Protein AF-A0A183BGD2-F1 (afdb_monomer_lite)

Radius of gyration: 23.52 Å; chains: 1; bounding box: 65×52×62 Å

InterPro domains:
  IPR002618 UDPGP family [PF01704] (2-54)
  IPR002618 UDPGP family [PF01704] (100-219)
  IPR016267 UTP--glucose-1-phosphate uridylyltransferase [PTHR43511] (2-219)
  IPR029044 Nucleotide-diphospho-sugar transferases [G3DSA:3.90.550.10] (1-67)
  IPR029044 Nucleotide-diphospho-sugar transferases [G3DSA:3.90.550.10] (86-224)
  IPR029044 Nucleotide-diphospho-sugar transferases [SSF53448] (4-215)

Secondary structure (DSSP, 8-state):
--S-----GGGHHHHHHHTTHHHHHHHTT--EEEEEETT-TT----HHHHHHHHHHHHHHHHHHHHHHHHHHHHSTHHHHHHHHHTTTT--HHHHHHHHHHHHHHHSS---SEEEEEEE--TT--SSEEEEEETTEEEEEEGGGS-GGGHHHHH-TTT--EEEEEEEEEEHHHHHHHHHTT----PEEEEEEE-TTS-EEEEEEE-GGGGGGG-SSEEEEE-TT-------SS-------EEEEEEPPP-TTPPP-

Organism: NCBI:txid27848

Foldseek 3Di:
DDPDDDQAPQCCLQCCLVVCVLVVLVVVQFWKKKKAWPLFPLDDDDVVVLVVLQVLLPVQLVVVVVVVVVVCVVDPVVVVVVVVCVVPVDPVPVVVVVVSSVVSSVPGQGAFKEFEKEFDDLVPLFAWAWDADPNFIFTDGLLNDPPVCSVVRSDCVNGGIGTLRTMMGTSVVSSCCNVVVLQDWDWRWDWDADPVRDIDTRTHTDNRRSRRSGPRYYYDYDPPRDRNGPPDDPDPDPRDIDMDIDHRPPPPDDDD

pLDDT: mean 74.7, std 21.61, range [25.61, 97.75]

Sequence (256 aa):
MSEWYPPGHGDFYRRFVESGLAEKYLAAGKEWIFLANIDNLGATVDLSILLFIAITSVLVVYTLIWSLFILIRSNNMLKEMHSIARQNDLLLCGISYGYILNFLSTSSPRPEFVMEVTDKTRADVKGGTLTKYLGHLRLLELAQVPKDHVDEFASVRTFRIFNTNNLWINLPAMYEAVKANTLQMEVIVNPKTLDSGLNILQLEQAAGAAIKTFNVAYGRFRSNYKKSICQNTNLLTPIGVLAGIFHRPLIGCRAD

Structure (mmCIF, N/CA/C/O backbone):
data_AF-A0A183BGD2-F1
#
_entry.id   AF-A0A183BGD2-F1
#
loop_
_a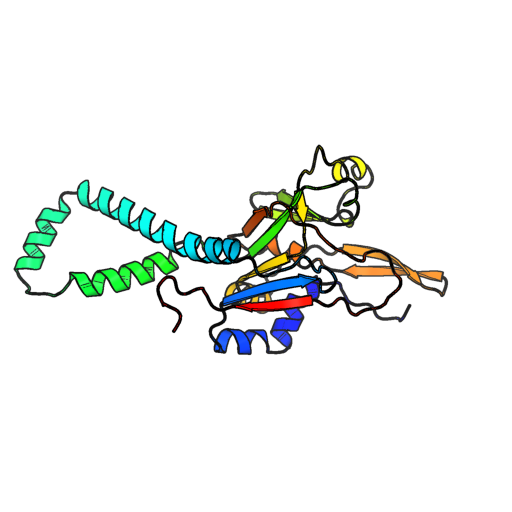tom_site.group_PDB
_atom_site.id
_atom_site.type_symbol
_atom_site.label_atom_id
_atom_site.label_alt_id
_atom_site.label_comp_id
_atom_site.label_asym_id
_atom_site.label_entity_id
_atom_site.label_seq_id
_atom_site.pdbx_PDB_ins_code
_atom_site.Cartn_x
_atom_site.Cartn_y
_atom_site.Cartn_z
_atom_site.occupancy
_atom_site.B_iso_or_equiv
_atom_site.auth_seq_id
_atom_site.auth_comp_id
_atom_site.auth_asym_id
_atom_site.auth_atom_id
_atom_site.pdbx_PDB_model_num
ATOM 1 N N . MET A 1 1 ? 17.316 -19.953 -10.453 1.00 53.66 1 MET A N 1
ATOM 2 C CA . MET A 1 1 ? 16.061 -19.568 -9.759 1.00 53.66 1 MET A CA 1
ATOM 3 C C . MET A 1 1 ? 15.275 -20.836 -9.455 1.00 53.66 1 MET A C 1
ATOM 5 O O . MET A 1 1 ? 15.198 -21.693 -10.326 1.00 53.66 1 MET A O 1
ATOM 9 N N . SER A 1 2 ? 14.740 -20.978 -8.241 1.00 64.06 2 SER A N 1
ATOM 10 C CA . SER A 1 2 ? 13.806 -22.057 -7.887 1.00 64.06 2 SER A CA 1
ATOM 11 C C . SER A 1 2 ? 12.531 -21.981 -8.734 1.00 64.06 2 SER A C 1
ATOM 13 O O . SER A 1 2 ? 12.154 -20.897 -9.170 1.00 64.06 2 SER A O 1
ATOM 15 N N . GLU A 1 3 ? 11.833 -23.105 -8.916 1.00 78.56 3 GLU A N 1
ATOM 16 C CA . GLU A 1 3 ? 10.513 -23.170 -9.581 1.00 78.56 3 GLU A CA 1
ATOM 17 C C . GLU A 1 3 ? 9.443 -22.283 -8.908 1.00 78.56 3 GLU A C 1
ATOM 19 O O . GLU A 1 3 ? 8.406 -21.988 -9.497 1.00 78.56 3 GLU A O 1
ATOM 24 N N . TRP A 1 4 ? 9.714 -21.822 -7.685 1.00 84.12 4 TRP A N 1
ATOM 25 C CA . TRP A 1 4 ? 8.825 -21.016 -6.856 1.00 84.12 4 TRP A CA 1
ATOM 26 C C . TRP A 1 4 ? 9.384 -19.611 -6.629 1.00 84.12 4 TRP A C 1
ATOM 28 O O . TRP A 1 4 ? 10.593 -19.435 -6.450 1.00 84.12 4 TRP A O 1
ATOM 38 N N . TYR A 1 5 ? 8.485 -18.626 -6.583 1.00 87.19 5 TYR A N 1
ATOM 39 C CA . TYR A 1 5 ? 8.773 -17.231 -6.245 1.00 87.19 5 TYR A CA 1
ATOM 40 C C . TYR A 1 5 ? 7.660 -16.668 -5.341 1.00 87.19 5 TYR A C 1
ATOM 42 O O . TYR A 1 5 ? 6.518 -17.128 -5.424 1.00 87.19 5 TYR A O 1
ATOM 50 N N . PRO A 1 6 ? 7.962 -15.693 -4.465 1.00 88.75 6 PRO A N 1
ATOM 51 C CA . PRO A 1 6 ? 6.935 -15.010 -3.689 1.00 88.75 6 PRO A CA 1
ATOM 52 C C . PRO A 1 6 ? 6.108 -14.077 -4.597 1.00 88.75 6 PRO A C 1
ATOM 54 O O . PRO A 1 6 ? 6.698 -13.344 -5.391 1.00 88.75 6 PRO A O 1
ATOM 57 N N . PRO A 1 7 ? 4.772 -14.015 -4.455 1.00 88.69 7 PRO A N 1
ATOM 58 C CA . PRO A 1 7 ? 3.878 -13.218 -5.313 1.00 88.69 7 PRO A CA 1
ATOM 59 C C . PRO A 1 7 ? 3.902 -11.699 -5.015 1.00 88.69 7 PRO A C 1
ATOM 61 O O . PRO A 1 7 ? 2.915 -10.983 -5.202 1.00 88.69 7 PRO A O 1
ATOM 64 N N . GLY A 1 8 ? 5.034 -11.181 -4.537 1.00 88.38 8 GLY A N 1
ATOM 65 C CA . GLY A 1 8 ? 5.195 -9.790 -4.124 1.00 88.38 8 GLY A CA 1
ATOM 66 C C . GLY A 1 8 ? 4.568 -9.466 -2.763 1.00 88.38 8 GLY A C 1
ATOM 67 O O . GLY A 1 8 ? 3.924 -10.284 -2.106 1.00 88.38 8 GLY A O 1
ATOM 68 N N . HIS A 1 9 ? 4.768 -8.228 -2.315 1.00 89.00 9 HIS A N 1
ATOM 69 C CA . HIS A 1 9 ? 4.363 -7.778 -0.979 1.00 89.00 9 HIS A CA 1
ATOM 70 C C . HIS A 1 9 ? 2.846 -7.567 -0.808 1.00 89.00 9 HIS A C 1
ATOM 72 O O . HIS A 1 9 ? 2.374 -7.431 0.317 1.00 89.00 9 HIS A O 1
ATOM 78 N N . GLY A 1 10 ? 2.062 -7.566 -1.893 1.00 91.06 10 GLY A N 1
ATOM 79 C CA . GLY A 1 10 ? 0.596 -7.520 -1.826 1.00 91.06 10 GLY A CA 1
ATOM 80 C C . GLY A 1 10 ? -0.033 -8.748 -1.159 1.00 91.06 10 GLY A C 1
ATOM 81 O O . GLY A 1 10 ? -1.121 -8.647 -0.600 1.00 91.06 10 GLY A O 1
ATOM 82 N N . ASP A 1 11 ? 0.664 -9.886 -1.124 1.00 93.25 11 ASP A N 1
ATOM 83 C CA . ASP A 1 11 ? 0.165 -11.109 -0.478 1.00 93.25 11 ASP A CA 1
ATOM 84 C C . ASP A 1 11 ? 0.075 -10.997 1.055 1.00 93.25 11 ASP A C 1
ATOM 86 O O . ASP A 1 11 ? -0.607 -11.797 1.699 1.00 93.25 11 ASP A O 1
ATOM 90 N N . PHE A 1 12 ? 0.687 -9.955 1.640 1.00 94.88 12 PHE A N 1
ATOM 91 C CA . PHE A 1 12 ? 0.614 -9.651 3.070 1.00 94.88 12 PHE A CA 1
ATOM 92 C C . PHE A 1 12 ? -0.821 -9.699 3.606 1.00 94.88 12 PHE A C 1
ATOM 94 O O . PHE A 1 12 ? -1.064 -10.368 4.605 1.00 94.88 12 PHE A O 1
ATOM 101 N N . TYR A 1 13 ? -1.774 -9.035 2.945 1.00 95.81 13 TYR A N 1
ATOM 102 C CA . TYR A 1 13 ? -3.144 -8.904 3.454 1.00 95.81 13 TYR A CA 1
ATOM 103 C C . TYR A 1 13 ? -3.817 -10.263 3.654 1.00 95.81 13 TYR A C 1
ATOM 105 O O . TYR A 1 13 ? -4.354 -10.550 4.723 1.00 95.81 13 TYR A O 1
ATOM 113 N N . ARG A 1 14 ? -3.736 -11.128 2.636 1.00 95.56 14 ARG A N 1
ATOM 114 C CA . ARG A 1 14 ? -4.337 -12.461 2.674 1.00 95.56 14 ARG A CA 1
ATOM 115 C C . ARG A 1 14 ? -3.640 -13.343 3.708 1.00 95.56 14 ARG A C 1
ATOM 117 O O . ARG A 1 14 ? -4.315 -13.926 4.550 1.00 95.56 14 ARG A O 1
ATOM 124 N N . ARG A 1 15 ? -2.303 -13.399 3.690 1.00 95.06 15 ARG A N 1
ATOM 125 C CA . ARG A 1 15 ? -1.522 -14.226 4.627 1.00 95.06 15 ARG A CA 1
ATOM 126 C C . ARG A 1 15 ? -1.700 -13.796 6.076 1.00 95.06 15 ARG A C 1
ATOM 128 O O . ARG A 1 15 ? -1.792 -14.644 6.958 1.00 95.06 15 ARG A O 1
ATOM 135 N N . PHE A 1 16 ? -1.776 -12.494 6.330 1.00 95.56 16 PHE A N 1
ATOM 136 C CA . PHE A 1 16 ? -1.959 -11.958 7.672 1.00 95.56 16 PHE A CA 1
ATOM 137 C C . PHE A 1 16 ? -3.311 -12.368 8.272 1.00 95.56 16 PHE A C 1
ATOM 139 O O . PHE A 1 16 ? -3.360 -12.771 9.434 1.00 95.56 16 PHE A O 1
ATOM 146 N N . VAL A 1 17 ? -4.380 -12.357 7.472 1.00 96.25 17 VAL A N 1
ATOM 147 C CA . VAL A 1 17 ? -5.702 -12.855 7.885 1.00 96.25 17 VAL A CA 1
ATOM 148 C C . VAL A 1 17 ? -5.714 -14.378 8.023 1.00 96.25 17 VAL A C 1
ATOM 150 O O . VAL A 1 17 ? -6.097 -14.896 9.062 1.00 96.25 17 VAL A O 1
ATOM 153 N N . GLU A 1 18 ? -5.229 -15.120 7.027 1.00 96.69 18 GLU A N 1
ATOM 154 C CA . GLU A 1 18 ? -5.213 -16.592 7.072 1.00 96.69 18 GLU A CA 1
ATOM 155 C C . GLU A 1 18 ? -4.369 -17.161 8.220 1.00 96.69 18 GLU A C 1
ATOM 157 O O . GLU A 1 18 ? -4.652 -18.247 8.718 1.00 96.69 18 GLU A O 1
ATOM 162 N N . SER A 1 19 ? -3.345 -16.428 8.666 1.00 96.75 19 SER A N 1
ATOM 163 C CA . SER A 1 19 ? -2.514 -16.825 9.807 1.00 96.75 19 SER A CA 1
ATOM 164 C C . SER A 1 19 ? -3.228 -16.752 11.166 1.00 96.75 19 SER A C 1
ATOM 166 O O . SER A 1 19 ? -2.676 -17.222 12.160 1.00 96.75 19 SER A O 1
ATOM 168 N N . GLY A 1 20 ? -4.410 -16.128 11.247 1.00 96.19 20 GLY A N 1
ATOM 169 C CA . GLY A 1 20 ? -5.123 -15.869 12.504 1.00 96.19 20 GLY A CA 1
ATOM 170 C C . GLY A 1 20 ? -4.560 -14.700 13.325 1.00 96.19 20 GLY A C 1
ATOM 171 O O . GLY A 1 20 ? -5.051 -14.398 14.418 1.00 96.19 20 GLY A O 1
ATOM 172 N N . LEU A 1 21 ? -3.503 -14.033 12.841 1.00 94.06 21 LEU A N 1
ATOM 173 C CA . LEU A 1 21 ? -2.916 -12.881 13.523 1.00 94.06 21 LEU A CA 1
ATOM 174 C C . LEU A 1 21 ? -3.858 -11.678 13.496 1.00 94.06 21 LEU A C 1
ATOM 176 O O . LEU A 1 21 ? -3.975 -10.992 14.511 1.00 94.06 21 LEU A O 1
ATOM 180 N N . ALA A 1 22 ? -4.548 -11.435 12.379 1.00 93.44 22 ALA A N 1
ATOM 181 C CA . ALA A 1 22 ? -5.491 -10.327 12.266 1.00 93.44 22 ALA A CA 1
ATOM 182 C C . ALA A 1 22 ? -6.566 -10.390 13.363 1.00 93.44 22 ALA A C 1
ATOM 184 O O . ALA A 1 22 ? -6.755 -9.417 14.093 1.00 93.44 22 ALA A O 1
ATOM 185 N N . GLU A 1 23 ? -7.187 -11.553 13.553 1.00 96.06 23 GLU A N 1
ATOM 186 C CA . GLU A 1 23 ? -8.193 -11.819 14.581 1.00 96.06 23 GLU A CA 1
ATOM 187 C C . GLU A 1 23 ? -7.620 -11.639 15.987 1.00 96.06 23 GLU A C 1
ATOM 189 O O . GLU A 1 23 ? -8.247 -11.005 16.837 1.00 96.06 23 GLU A O 1
ATOM 194 N N . LYS A 1 24 ? -6.400 -12.132 16.233 1.00 95.69 24 LYS A N 1
ATOM 195 C CA . LYS A 1 24 ? -5.712 -11.954 17.518 1.00 95.69 24 LYS A CA 1
ATOM 196 C C . LYS A 1 24 ? -5.503 -10.475 17.853 1.00 95.69 24 LYS A C 1
ATOM 198 O O . LYS A 1 24 ? -5.723 -10.065 18.992 1.00 95.69 24 LYS A O 1
ATOM 203 N N . TYR A 1 25 ? -5.066 -9.670 16.886 1.00 92.75 25 TYR A N 1
ATOM 204 C CA . TYR A 1 25 ? -4.831 -8.243 17.104 1.00 92.75 25 TYR A CA 1
ATOM 205 C C . TYR A 1 25 ? -6.134 -7.445 17.207 1.00 92.75 25 TYR A C 1
ATOM 207 O O . TYR A 1 25 ? -6.214 -6.543 18.041 1.00 92.75 25 TYR A O 1
ATOM 215 N N . LEU A 1 26 ? -7.167 -7.817 16.448 1.00 91.94 26 LEU A N 1
ATOM 216 C CA . LEU A 1 26 ? -8.518 -7.274 16.601 1.00 91.94 26 LEU A CA 1
ATOM 217 C C . LEU A 1 26 ? -9.076 -7.554 18.002 1.00 91.94 26 LEU A C 1
ATOM 219 O O . LEU A 1 26 ? -9.544 -6.633 18.668 1.00 91.94 26 LEU A O 1
ATOM 223 N N . ALA A 1 27 ? -8.950 -8.790 18.495 1.00 93.50 27 ALA A N 1
ATOM 224 C CA . ALA A 1 27 ? -9.368 -9.171 19.846 1.00 93.50 27 ALA A CA 1
ATOM 225 C C . ALA A 1 27 ? -8.589 -8.417 20.939 1.00 93.50 27 ALA A C 1
ATOM 227 O O . ALA A 1 27 ? -9.133 -8.111 21.996 1.00 93.50 27 ALA A O 1
ATOM 228 N N . ALA A 1 28 ? -7.331 -8.055 20.670 1.00 89.12 28 ALA A N 1
ATOM 229 C CA . ALA A 1 28 ? -6.518 -7.199 21.535 1.00 89.12 28 ALA A CA 1
ATOM 230 C C . ALA A 1 28 ? -6.837 -5.691 21.400 1.00 89.12 28 ALA A C 1
ATOM 232 O O . ALA A 1 28 ? -6.080 -4.856 21.905 1.00 89.12 28 ALA A O 1
ATOM 233 N N . GLY A 1 29 ? -7.911 -5.329 20.690 1.00 87.06 29 GLY A N 1
ATOM 234 C CA . GLY A 1 29 ? -8.368 -3.952 20.507 1.00 87.06 29 GLY A CA 1
ATOM 235 C C . GLY A 1 29 ? -7.453 -3.104 19.624 1.00 87.06 29 GLY A C 1
ATOM 236 O O . GLY A 1 29 ? -7.422 -1.882 19.766 1.00 87.06 29 GLY A O 1
ATOM 237 N N . LYS A 1 30 ? -6.639 -3.713 18.757 1.00 87.75 30 LYS A N 1
ATOM 238 C CA . LYS A 1 30 ? -5.784 -2.963 17.830 1.00 87.75 30 LYS A CA 1
ATOM 239 C C . LYS A 1 30 ? -6.596 -2.487 16.632 1.00 87.75 30 LYS A C 1
ATOM 241 O O . LYS A 1 30 ? -7.459 -3.200 16.134 1.00 87.75 30 LYS A O 1
ATOM 246 N N . GLU A 1 31 ? -6.293 -1.283 16.159 1.00 87.81 31 GLU A N 1
ATOM 247 C CA . GLU A 1 31 ? -7.076 -0.628 15.101 1.00 87.81 31 GLU A CA 1
ATOM 248 C C . GLU A 1 31 ? -6.261 -0.349 13.839 1.00 87.81 31 GLU A C 1
ATOM 250 O O . GLU A 1 31 ? -6.839 -0.213 12.765 1.00 87.81 31 GLU A O 1
ATOM 255 N N . TRP A 1 32 ? -4.934 -0.261 13.949 1.00 89.81 32 TRP A N 1
ATOM 256 C CA . TRP A 1 32 ? -4.070 0.177 12.855 1.00 89.81 32 TRP A CA 1
ATOM 257 C C . TRP A 1 32 ? -2.850 -0.717 12.693 1.00 89.81 32 TRP A C 1
ATOM 259 O O . TRP A 1 32 ? -2.200 -1.083 13.676 1.00 89.81 32 TRP A O 1
ATOM 269 N N . ILE A 1 33 ? -2.520 -1.007 11.437 1.00 93.19 33 ILE A N 1
ATOM 270 C CA . ILE A 1 33 ? -1.264 -1.621 11.014 1.00 93.19 33 ILE A CA 1
ATOM 271 C C . ILE A 1 33 ? -0.420 -0.549 10.330 1.00 93.19 33 ILE A C 1
ATOM 273 O O . ILE A 1 33 ? -0.900 0.138 9.432 1.00 93.19 33 ILE A O 1
ATOM 277 N N . PHE A 1 34 ? 0.841 -0.441 10.722 1.00 92.56 34 PHE A N 1
ATOM 278 C CA . PHE A 1 34 ? 1.887 0.243 9.976 1.00 92.56 34 PHE A CA 1
ATOM 279 C C . PHE A 1 34 ? 2.719 -0.799 9.235 1.00 92.56 34 PHE A C 1
ATOM 281 O O . PHE A 1 34 ? 3.351 -1.637 9.874 1.00 92.56 34 PHE A O 1
ATOM 288 N N . LEU A 1 35 ? 2.706 -0.747 7.910 1.00 92.00 35 LEU A N 1
ATOM 289 C CA . LEU A 1 35 ? 3.466 -1.601 7.012 1.00 92.00 35 LEU A CA 1
ATOM 290 C C . LEU A 1 35 ? 4.644 -0.819 6.447 1.00 92.00 35 LEU A C 1
ATOM 292 O O . LEU A 1 35 ? 4.435 0.239 5.859 1.00 92.00 35 LEU A O 1
ATOM 296 N N . ALA A 1 36 ? 5.856 -1.343 6.562 1.00 88.19 36 ALA A N 1
ATOM 297 C CA . ALA A 1 36 ? 7.026 -0.766 5.913 1.00 88.19 36 ALA A CA 1
ATOM 298 C C . ALA A 1 36 ? 8.011 -1.851 5.480 1.00 88.19 36 ALA A C 1
ATOM 300 O O . ALA A 1 36 ? 7.987 -2.974 5.989 1.00 88.19 36 ALA A O 1
ATOM 301 N N . ASN A 1 37 ? 8.907 -1.517 4.554 1.00 83.50 37 ASN A N 1
ATOM 302 C CA . ASN A 1 37 ? 9.993 -2.428 4.216 1.00 83.50 37 ASN A CA 1
ATOM 303 C C . ASN A 1 37 ? 11.055 -2.435 5.320 1.00 83.50 37 ASN A C 1
ATOM 305 O O . ASN A 1 37 ? 11.456 -1.379 5.805 1.00 83.50 37 ASN A O 1
ATOM 309 N N . ILE A 1 38 ? 11.570 -3.617 5.655 1.00 75.19 38 ILE A N 1
ATOM 310 C CA . ILE A 1 38 ? 12.648 -3.775 6.639 1.00 75.19 38 ILE A CA 1
ATOM 311 C C . ILE A 1 38 ? 13.967 -3.122 6.200 1.00 75.19 38 ILE A C 1
ATOM 313 O O . ILE A 1 38 ? 14.747 -2.677 7.036 1.00 75.19 38 ILE A O 1
ATOM 317 N N . ASP A 1 39 ? 14.214 -3.049 4.892 1.00 73.00 39 ASP A N 1
ATOM 318 C CA . ASP A 1 39 ? 15.408 -2.426 4.320 1.00 73.00 39 ASP A CA 1
ATOM 319 C C . ASP A 1 39 ? 15.347 -0.893 4.350 1.00 73.00 39 ASP A C 1
ATOM 321 O O . ASP A 1 39 ? 16.354 -0.240 4.094 1.00 73.00 39 ASP A O 1
ATOM 325 N N . ASN A 1 40 ? 14.193 -0.319 4.698 1.00 77.88 40 ASN A N 1
ATOM 326 C CA . ASN A 1 40 ? 13.973 1.111 4.783 1.00 77.88 40 ASN A CA 1
ATOM 327 C C . ASN A 1 40 ? 14.158 1.608 6.222 1.00 77.88 40 ASN A C 1
ATOM 329 O O . ASN A 1 40 ? 13.199 1.806 6.966 1.00 77.88 40 ASN A O 1
ATOM 333 N N . LEU A 1 41 ? 15.407 1.886 6.597 1.00 73.75 41 LEU A N 1
ATOM 334 C CA . LEU A 1 41 ? 15.762 2.355 7.947 1.00 73.75 41 LEU A CA 1
ATOM 335 C C . LEU A 1 41 ? 15.128 3.706 8.331 1.00 73.75 41 LEU A C 1
ATOM 337 O O . LEU A 1 41 ? 15.100 4.067 9.505 1.00 73.75 41 LEU A O 1
ATOM 341 N N . GLY A 1 42 ? 14.618 4.464 7.353 1.00 77.19 42 GLY A N 1
ATOM 342 C CA . GLY A 1 42 ? 13.883 5.706 7.596 1.00 77.19 42 GLY A CA 1
ATOM 343 C C . GLY A 1 42 ? 12.423 5.486 8.001 1.00 77.19 42 GLY A C 1
ATOM 344 O O . GLY A 1 42 ? 11.753 6.440 8.395 1.00 77.19 42 GLY A O 1
ATOM 345 N N . ALA A 1 43 ? 11.891 4.267 7.877 1.00 80.62 43 ALA A N 1
ATOM 346 C CA . ALA A 1 43 ? 10.516 3.945 8.232 1.00 80.62 43 ALA A CA 1
ATOM 347 C C . ALA A 1 43 ? 10.338 3.871 9.755 1.00 80.62 43 ALA A C 1
ATOM 349 O O . ALA A 1 43 ? 10.563 2.845 10.393 1.00 80.62 43 ALA A O 1
ATOM 350 N N . THR A 1 44 ? 9.909 4.985 10.338 1.00 80.50 44 THR A N 1
ATOM 351 C CA . THR A 1 44 ? 9.570 5.096 11.757 1.00 80.50 44 THR A CA 1
ATOM 352 C C . THR A 1 44 ? 8.105 5.469 11.936 1.00 80.50 44 THR A C 1
ATOM 354 O O . THR A 1 44 ? 7.497 6.103 11.072 1.00 80.50 44 THR A O 1
ATOM 357 N N . VAL A 1 45 ? 7.550 5.088 13.086 1.00 81.38 45 VAL A N 1
ATOM 358 C CA . VAL A 1 45 ? 6.189 5.445 13.502 1.00 81.38 45 VAL A CA 1
ATOM 359 C C . VAL A 1 45 ? 6.122 6.960 13.709 1.00 81.38 45 VAL A C 1
ATOM 361 O O . VAL A 1 45 ? 6.644 7.487 14.690 1.00 81.38 45 VAL A O 1
ATOM 364 N N . ASP A 1 46 ? 5.485 7.668 12.779 1.00 80.00 46 ASP A N 1
ATOM 365 C CA . ASP A 1 46 ? 5.295 9.115 12.862 1.00 80.00 46 ASP A CA 1
ATOM 366 C C . ASP A 1 46 ? 4.032 9.460 13.661 1.00 80.00 46 ASP A C 1
ATOM 368 O O . ASP A 1 46 ? 2.899 9.255 13.210 1.00 80.00 46 ASP A O 1
ATOM 372 N N . LEU A 1 47 ? 4.225 10.045 14.845 1.00 77.50 47 LEU A N 1
ATOM 373 C CA . LEU A 1 47 ? 3.129 10.494 15.704 1.00 77.50 47 LEU A CA 1
ATOM 374 C C . LEU A 1 47 ? 2.236 11.543 15.030 1.00 77.50 47 LEU A C 1
ATOM 376 O O . LEU A 1 47 ? 1.059 11.624 15.365 1.00 77.50 47 LEU A O 1
ATOM 380 N N . SER A 1 48 ? 2.743 12.324 14.073 1.00 77.44 48 SER A N 1
ATOM 381 C CA . SER A 1 48 ? 1.932 13.303 13.342 1.00 77.44 48 SER A CA 1
ATOM 382 C C . SER A 1 48 ? 0.894 12.635 12.436 1.00 77.44 48 SER A C 1
ATOM 384 O O . SER A 1 48 ? -0.206 13.164 12.268 1.00 77.44 48 SER A O 1
ATOM 386 N N . ILE A 1 49 ? 1.201 11.449 11.902 1.00 80.25 49 ILE A N 1
ATOM 387 C CA . ILE A 1 49 ? 0.271 10.654 11.094 1.00 80.25 49 ILE A CA 1
ATOM 388 C C . ILE A 1 49 ? -0.752 9.975 11.999 1.00 80.25 49 ILE A C 1
ATOM 390 O O . ILE A 1 49 ? -1.948 10.034 11.720 1.00 80.25 49 ILE A O 1
ATOM 394 N N . LEU A 1 50 ? -0.305 9.405 13.120 1.00 76.94 50 LEU A N 1
ATOM 395 C CA . LEU A 1 50 ? -1.211 8.870 14.139 1.00 76.94 50 LEU A CA 1
ATOM 396 C C . LEU A 1 50 ? -2.168 9.944 14.664 1.00 76.94 50 LEU A C 1
ATOM 398 O O . LEU A 1 50 ? -3.363 9.692 14.815 1.00 76.94 50 LEU A O 1
ATOM 402 N N . LEU A 1 51 ? -1.663 11.157 14.891 1.00 74.19 51 LEU A N 1
ATOM 403 C CA . LEU A 1 51 ? -2.473 12.294 15.297 1.00 74.19 51 LEU A CA 1
ATOM 404 C C . LEU A 1 51 ? -3.441 12.708 14.188 1.00 74.19 51 LEU A C 1
ATOM 406 O O . LEU A 1 51 ? -4.607 12.940 14.480 1.00 74.19 51 LEU A O 1
ATOM 410 N N . PHE A 1 52 ? -3.000 12.754 12.928 1.00 80.50 52 PHE A N 1
ATOM 411 C CA . PHE A 1 52 ? -3.877 13.009 11.784 1.00 80.50 52 PHE A CA 1
ATOM 412 C C . PHE A 1 52 ? -5.043 12.016 11.754 1.00 80.50 52 PHE A C 1
ATOM 414 O O . PHE A 1 52 ? -6.188 12.451 11.785 1.00 80.50 52 PHE A O 1
ATOM 421 N N . ILE A 1 53 ? -4.754 10.713 11.812 1.00 79.19 53 ILE A N 1
ATOM 422 C CA . ILE A 1 53 ? -5.745 9.629 11.860 1.00 79.19 53 ILE A CA 1
ATOM 423 C C . ILE A 1 53 ? -6.721 9.814 13.039 1.00 79.19 53 ILE A C 1
ATOM 425 O O . ILE A 1 53 ? -7.945 9.692 12.895 1.00 79.19 53 ILE A O 1
ATOM 429 N N . ALA A 1 54 ? -6.189 10.140 14.220 1.00 70.94 54 ALA A N 1
ATOM 430 C CA . ALA A 1 54 ? -6.983 10.320 15.428 1.00 70.94 54 ALA A CA 1
ATOM 431 C C . ALA A 1 54 ? -7.868 11.575 15.375 1.00 70.94 54 ALA A C 1
ATOM 433 O O . ALA A 1 54 ? -9.020 11.505 15.808 1.00 70.94 54 ALA A O 1
ATOM 434 N N . ILE A 1 55 ? -7.353 12.691 14.848 1.00 65.06 55 ILE A N 1
ATOM 435 C CA . ILE A 1 55 ? -8.015 14.000 14.783 1.00 65.06 55 ILE A CA 1
ATOM 436 C C . ILE A 1 55 ? -9.035 14.068 13.650 1.00 65.06 55 ILE A C 1
ATOM 438 O O . ILE A 1 55 ? -10.091 14.664 13.854 1.00 65.06 55 ILE A O 1
ATOM 442 N N . THR A 1 56 ? -8.797 13.456 12.485 1.00 59.59 56 THR A N 1
ATOM 443 C CA . THR A 1 56 ? -9.826 13.377 11.427 1.00 59.59 56 THR A CA 1
ATOM 444 C C . THR A 1 56 ? -11.099 12.708 11.935 1.00 59.59 56 THR A C 1
ATOM 446 O O . THR A 1 56 ? -12.192 13.076 11.523 1.00 59.59 56 THR A O 1
ATOM 449 N N . SER A 1 57 ? -10.968 11.818 12.919 1.00 55.47 57 SER A N 1
ATOM 450 C CA . SER A 1 57 ? -12.104 11.194 13.601 1.00 55.47 57 SER A CA 1
ATOM 451 C C . SER A 1 57 ? -12.816 12.124 14.610 1.00 55.47 57 SER A C 1
ATOM 453 O O . SER A 1 57 ? -13.918 11.811 15.042 1.00 55.47 57 SER A O 1
ATOM 455 N N . VAL A 1 58 ? -12.206 13.248 15.021 1.00 52.72 58 VAL A N 1
ATOM 456 C CA . VAL A 1 58 ? -12.694 14.165 16.080 1.00 52.72 58 VAL A CA 1
ATOM 457 C C . VAL A 1 58 ? -13.133 15.526 15.528 1.00 52.72 58 VAL A C 1
ATOM 459 O O . VAL A 1 58 ? -14.158 16.051 15.952 1.00 52.72 58 VAL A O 1
ATOM 462 N N . LEU A 1 59 ? -12.420 16.115 14.563 1.00 50.78 59 LEU A N 1
ATOM 463 C CA . LEU A 1 59 ? -12.798 17.410 13.972 1.00 50.78 59 LEU A CA 1
ATOM 464 C C . LEU A 1 59 ? -14.170 17.363 13.291 1.00 50.78 59 LEU A C 1
ATOM 466 O O . LEU A 1 59 ? -14.915 18.341 13.347 1.00 50.78 59 LEU A O 1
ATOM 470 N N . VAL A 1 60 ? -14.548 16.225 12.705 1.00 50.03 60 VAL A N 1
ATOM 471 C CA . VAL A 1 60 ? -15.885 16.068 12.118 1.00 50.03 60 VAL A CA 1
ATOM 472 C C . VAL A 1 60 ? -16.970 16.122 13.198 1.00 50.03 60 VAL A C 1
ATOM 474 O O . VAL A 1 60 ? -17.994 16.767 12.991 1.00 50.03 60 VAL A O 1
ATOM 477 N N . VAL A 1 61 ? -16.710 15.566 14.386 1.00 51.31 61 VAL A N 1
ATOM 478 C CA . VAL A 1 61 ? -17.614 15.650 15.544 1.00 51.31 61 VAL A CA 1
ATOM 479 C C . VAL A 1 61 ? -17.849 17.110 15.934 1.00 51.31 61 VAL A C 1
ATOM 481 O O . VAL A 1 61 ? -18.994 17.533 16.055 1.00 51.31 61 VAL A O 1
ATOM 484 N N . TYR A 1 62 ? -16.787 17.912 16.048 1.00 55.28 62 TYR A N 1
ATOM 485 C CA . TYR A 1 62 ? -16.915 19.337 16.377 1.00 55.28 62 TYR A CA 1
ATOM 486 C C . TYR A 1 62 ? -17.646 20.133 15.292 1.00 55.28 62 TYR A C 1
ATOM 488 O O . TYR A 1 62 ? -18.497 20.960 15.610 1.00 55.28 62 TYR A O 1
ATOM 496 N N . THR A 1 63 ? -17.362 19.865 14.016 1.00 56.19 63 THR A N 1
ATOM 497 C CA . THR A 1 63 ? -18.019 20.558 12.894 1.00 56.19 63 THR A CA 1
ATOM 498 C C . THR A 1 63 ? -19.514 20.221 12.818 1.00 56.19 63 THR A C 1
ATOM 500 O O . THR A 1 63 ? -20.336 21.102 12.561 1.00 56.19 63 THR A O 1
ATOM 503 N N . LEU A 1 64 ? -19.891 18.969 13.102 1.00 53.84 64 LEU A N 1
ATOM 504 C CA . LEU A 1 64 ? -21.287 18.528 13.165 1.00 53.84 64 LEU A CA 1
ATOM 505 C C . LEU A 1 64 ? -22.007 19.077 14.403 1.00 53.84 64 LEU A C 1
ATOM 507 O O . LEU A 1 64 ? -23.137 19.535 14.271 1.00 53.84 64 LEU A O 1
ATOM 511 N N . ILE A 1 65 ? -21.352 19.128 15.571 1.00 60.28 65 ILE A N 1
ATOM 512 C CA . ILE A 1 65 ? -21.885 19.800 16.771 1.00 60.28 65 ILE A CA 1
ATOM 513 C C . ILE A 1 65 ? -22.112 21.287 16.494 1.00 60.28 65 ILE A C 1
ATOM 515 O O . ILE A 1 65 ? -23.158 21.818 16.850 1.00 60.28 65 ILE A O 1
ATOM 519 N N . TRP A 1 66 ? -21.173 21.962 15.830 1.00 56.12 66 TRP A N 1
ATOM 520 C CA . TRP A 1 66 ? -21.307 23.374 15.473 1.00 56.12 66 TRP A CA 1
ATOM 521 C C . TRP A 1 66 ? -22.428 23.610 14.454 1.00 56.12 66 TRP A C 1
ATOM 523 O O . TRP A 1 66 ? -23.219 24.538 14.605 1.00 56.12 66 TRP A O 1
ATOM 533 N N . SER A 1 67 ? -22.559 22.736 13.454 1.00 56.16 67 SER A N 1
ATOM 534 C CA . SER A 1 67 ? -23.647 22.797 12.469 1.00 56.16 67 SER A CA 1
ATOM 535 C C . SER A 1 67 ? -25.012 22.529 13.111 1.00 56.16 67 SER A C 1
ATOM 537 O O . SER A 1 67 ? -25.974 23.240 12.830 1.00 56.16 67 SER A O 1
ATOM 539 N N . LEU A 1 68 ? -25.088 21.566 14.035 1.00 58.91 68 LEU A N 1
ATOM 540 C CA . LEU A 1 68 ? -26.276 21.293 14.842 1.00 58.91 68 LEU A CA 1
ATOM 541 C C . LEU A 1 68 ? -26.599 22.476 15.764 1.00 58.91 68 LEU A C 1
ATOM 543 O O . LEU A 1 68 ? -27.756 22.861 15.875 1.00 58.91 68 LEU A O 1
ATOM 547 N N . PHE A 1 69 ? -25.590 23.110 16.365 1.00 63.47 69 PHE A N 1
ATOM 548 C CA . PHE A 1 69 ? -25.756 24.313 17.180 1.00 63.47 69 PHE A CA 1
ATOM 549 C C . PHE A 1 69 ? -26.302 25.492 16.359 1.00 63.47 69 PHE A C 1
ATOM 551 O O . PHE A 1 69 ? -27.192 26.197 16.829 1.00 63.47 69 PHE A O 1
ATOM 558 N N . ILE A 1 70 ? -25.834 25.680 15.119 1.00 61.62 70 ILE A N 1
ATOM 559 C CA . ILE A 1 70 ? -26.379 26.680 14.184 1.00 61.62 70 ILE A CA 1
ATOM 560 C C . ILE A 1 70 ? -27.837 26.355 13.825 1.00 61.62 70 ILE A C 1
ATOM 562 O O . ILE A 1 70 ? -28.677 27.251 13.874 1.00 61.62 70 ILE A O 1
ATOM 566 N N . LEU A 1 71 ? -28.159 25.092 13.526 1.00 55.34 71 LEU A N 1
ATOM 567 C CA . LEU A 1 71 ? -29.515 24.647 13.173 1.00 55.34 71 LEU A CA 1
ATOM 568 C C . LEU A 1 71 ? -30.505 24.788 14.347 1.00 55.34 71 LEU A C 1
ATOM 570 O O . LEU A 1 71 ? -31.639 25.228 14.172 1.00 55.34 71 LEU A O 1
ATOM 574 N N . ILE A 1 72 ? -30.058 24.460 15.563 1.00 59.72 72 ILE A N 1
ATOM 575 C CA . ILE A 1 72 ? -30.804 24.655 16.816 1.00 59.72 72 ILE A CA 1
ATOM 576 C C . ILE A 1 72 ? -30.998 26.148 17.111 1.00 59.72 72 ILE A C 1
ATOM 578 O O . ILE A 1 72 ? -31.993 26.529 17.721 1.00 59.72 72 ILE A O 1
ATOM 582 N N . ARG A 1 73 ? -30.070 27.013 16.682 1.00 55.97 73 ARG A N 1
ATOM 583 C CA . ARG A 1 73 ? -30.238 28.467 16.786 1.00 55.97 73 ARG A CA 1
ATOM 584 C C . ARG A 1 73 ? -31.156 29.053 15.718 1.00 55.97 73 ARG A C 1
ATOM 586 O O . ARG A 1 73 ? -31.774 30.078 15.991 1.00 55.97 73 ARG A O 1
ATOM 593 N N . SER A 1 74 ? -31.218 28.459 14.524 1.00 57.47 74 SER A N 1
ATOM 594 C CA . SER A 1 74 ? -32.048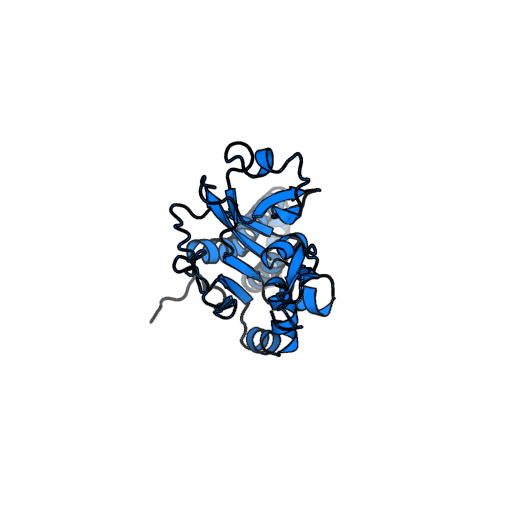 28.968 13.425 1.00 57.47 74 SER A CA 1
ATOM 595 C C . SER A 1 74 ? -33.513 28.546 13.541 1.00 57.47 74 SER A C 1
ATOM 597 O O . SER A 1 74 ? -34.389 29.292 13.113 1.00 57.47 74 SER A O 1
ATOM 599 N N . ASN A 1 75 ? -33.797 27.401 14.167 1.00 51.97 75 ASN A N 1
ATOM 600 C CA . ASN A 1 75 ? -35.152 26.966 14.496 1.00 51.97 75 ASN A CA 1
ATOM 601 C C . ASN A 1 75 ? -35.459 27.286 15.967 1.00 51.97 75 ASN A C 1
ATOM 603 O O . ASN A 1 75 ? -34.696 26.918 16.850 1.00 51.97 75 ASN A O 1
ATOM 607 N N . ASN A 1 76 ? -36.597 27.922 16.266 1.00 55.72 76 ASN A N 1
ATOM 608 C CA . ASN A 1 76 ? -37.042 28.331 17.618 1.00 55.72 76 ASN A CA 1
ATOM 609 C C . ASN A 1 76 ? -37.193 27.188 18.668 1.00 55.72 76 ASN A C 1
ATOM 611 O O . ASN A 1 76 ? -37.712 27.416 19.762 1.00 55.72 76 ASN A O 1
ATOM 615 N N . MET A 1 77 ? -36.708 25.979 18.381 1.00 49.56 77 MET A N 1
ATOM 616 C CA . MET A 1 77 ? -36.786 24.767 19.201 1.00 49.56 77 MET A CA 1
ATOM 617 C C . MET A 1 77 ? -36.156 24.881 20.596 1.00 49.56 77 MET A C 1
ATOM 619 O O . MET A 1 77 ? -36.577 24.171 21.509 1.00 49.56 77 MET A O 1
ATOM 623 N N . LEU A 1 78 ? -35.189 25.784 20.812 1.00 52.16 78 LEU A N 1
ATOM 624 C CA . LEU A 1 78 ? -34.617 26.012 22.148 1.00 52.16 78 LEU A CA 1
ATOM 625 C C . LEU A 1 78 ? -35.674 26.463 23.166 1.00 52.16 78 LEU A C 1
ATOM 627 O O . LEU A 1 78 ? -35.589 26.093 24.336 1.00 52.16 78 LEU A O 1
ATOM 631 N N . LYS A 1 79 ? -36.691 27.226 22.742 1.00 53.16 79 LYS A N 1
ATOM 632 C CA . LYS A 1 7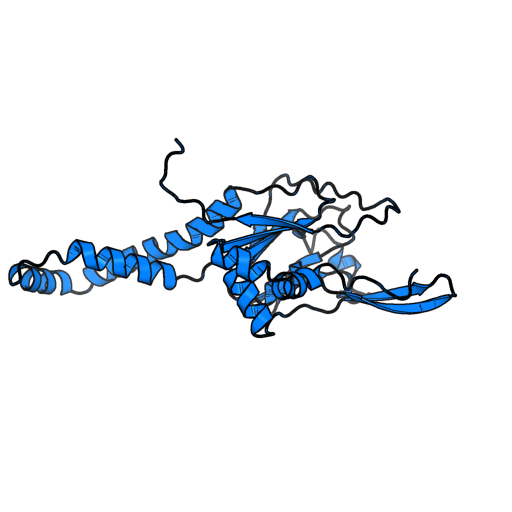9 ? -37.752 27.694 23.648 1.00 53.16 79 LYS A CA 1
ATOM 633 C C . LYS A 1 79 ? -3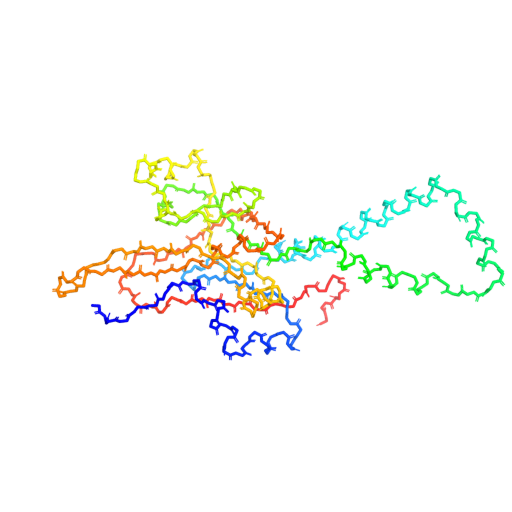8.710 26.568 24.048 1.00 53.16 79 LYS A C 1
ATOM 635 O O . LYS A 1 79 ? -39.093 26.499 25.213 1.00 53.16 79 LYS A O 1
ATOM 640 N N . GLU A 1 80 ? -39.037 25.663 23.127 1.00 51.53 80 GLU A N 1
ATOM 641 C CA . GLU A 1 80 ? -39.897 24.503 23.406 1.00 51.53 80 GLU A CA 1
ATOM 642 C C . GLU A 1 80 ? -39.176 23.446 24.254 1.00 51.53 80 GLU A C 1
ATOM 644 O O . GLU A 1 80 ? -39.731 22.968 25.243 1.00 51.53 80 GLU A O 1
ATOM 649 N N . MET A 1 81 ? -37.902 23.153 23.971 1.00 45.75 81 MET A N 1
ATOM 650 C CA . MET A 1 81 ? -37.120 22.192 24.763 1.00 45.75 81 MET A CA 1
ATOM 651 C C . MET A 1 81 ? -36.881 22.669 26.204 1.00 45.75 81 MET A C 1
ATOM 653 O O . MET A 1 81 ? -36.957 21.863 27.131 1.00 45.75 81 MET A O 1
ATOM 657 N N . HIS A 1 82 ? -36.667 23.973 26.429 1.00 46.66 82 HIS A N 1
ATOM 658 C CA . HIS A 1 82 ? -36.577 24.542 27.782 1.00 46.66 82 HIS A CA 1
ATOM 659 C C . HIS A 1 82 ? -37.908 24.505 28.555 1.00 46.66 82 HIS A C 1
ATOM 661 O O . HIS A 1 82 ? -37.887 24.510 29.789 1.00 46.66 82 HIS A O 1
ATOM 667 N N . SER A 1 83 ? -39.050 24.482 27.858 1.00 47.06 83 SER A N 1
ATOM 668 C CA . SER A 1 83 ? -40.373 24.299 28.470 1.00 47.06 83 SER A CA 1
ATOM 669 C C . SER A 1 83 ? -40.599 22.841 28.880 1.00 47.06 83 SER A C 1
ATOM 671 O O . SER A 1 83 ? -41.092 22.581 29.974 1.00 47.06 83 SER A O 1
ATOM 673 N N . ILE A 1 84 ? -40.171 21.892 28.042 1.00 47.50 84 ILE A N 1
ATOM 674 C CA . ILE A 1 84 ? -40.315 20.447 28.283 1.00 47.50 84 ILE A CA 1
ATOM 675 C C . ILE A 1 84 ? -39.350 19.958 29.378 1.00 47.50 84 ILE A C 1
ATOM 677 O O . ILE A 1 84 ? -39.733 19.161 30.233 1.00 47.50 84 ILE A O 1
ATOM 681 N N . ALA A 1 85 ? -38.115 20.469 29.413 1.00 43.25 85 ALA A N 1
ATOM 682 C CA . ALA A 1 85 ? -37.119 20.090 30.421 1.00 43.25 85 ALA A CA 1
ATOM 683 C C . ALA A 1 85 ? -37.479 20.566 31.841 1.00 43.25 85 ALA A C 1
ATOM 685 O O . ALA A 1 85 ? -37.113 19.912 32.814 1.00 43.25 85 ALA A O 1
ATOM 686 N N . ARG A 1 86 ? -38.234 21.667 31.976 1.00 46.41 86 ARG A N 1
ATOM 687 C CA . ARG A 1 86 ? -38.710 22.166 33.279 1.00 46.41 86 ARG A CA 1
ATOM 688 C C . ARG A 1 86 ? -39.860 21.349 33.873 1.00 46.41 86 ARG A C 1
ATOM 690 O O . ARG A 1 86 ? -40.121 21.484 35.061 1.00 46.41 86 ARG A O 1
ATOM 697 N N . GLN A 1 87 ? -40.540 20.529 33.072 1.00 45.25 87 GLN A N 1
ATOM 698 C CA . GLN A 1 87 ? -41.690 19.741 33.523 1.00 45.25 87 GLN A CA 1
ATOM 699 C C . GLN A 1 87 ? -41.329 18.344 34.046 1.00 45.25 87 GLN A C 1
ATOM 701 O O . GLN A 1 87 ? -42.181 17.724 34.669 1.00 45.25 87 GLN A O 1
ATOM 706 N N . ASN A 1 88 ? -40.106 17.846 33.822 1.00 37.53 88 ASN A N 1
ATOM 707 C CA . ASN A 1 88 ? -39.791 16.427 34.043 1.00 37.53 88 ASN A CA 1
ATOM 708 C C . ASN A 1 88 ? -38.491 16.132 34.812 1.00 37.53 88 ASN A C 1
ATOM 710 O O . ASN A 1 88 ? -38.040 14.994 34.761 1.00 37.53 88 ASN A O 1
ATOM 714 N N . ASP A 1 89 ? -37.887 17.116 35.492 1.00 42.06 89 ASP A N 1
ATOM 715 C CA . ASP A 1 89 ? -36.742 16.950 36.421 1.00 42.06 89 ASP A CA 1
ATOM 716 C C . ASP A 1 89 ? -35.679 15.920 35.970 1.00 42.06 89 ASP A C 1
ATOM 718 O O . ASP A 1 89 ? -35.145 15.114 36.732 1.00 42.06 89 ASP A O 1
ATOM 722 N N . LEU A 1 90 ? -35.399 15.906 34.665 1.00 41.66 90 LEU A N 1
ATOM 723 C CA . LEU A 1 90 ? -34.609 14.871 34.018 1.00 41.66 90 LEU A CA 1
ATOM 724 C C . LEU A 1 90 ? -33.243 15.449 33.659 1.00 41.66 90 LEU A C 1
ATOM 726 O O . LEU A 1 90 ? -33.130 16.413 32.900 1.00 41.66 90 LEU A O 1
ATOM 730 N N . LEU A 1 91 ? -32.206 14.796 34.186 1.00 41.44 91 LEU A N 1
ATOM 731 C CA . LEU A 1 91 ? -30.769 14.911 33.894 1.00 41.44 91 LEU A CA 1
ATOM 732 C C . LEU A 1 91 ? -30.438 14.585 32.411 1.00 41.44 91 LEU A C 1
ATOM 734 O O . LEU A 1 91 ? -29.551 13.799 32.090 1.00 41.44 91 LEU A O 1
ATOM 738 N N . LEU A 1 92 ? -31.159 15.197 31.469 1.00 40.88 92 LEU A N 1
ATOM 739 C CA . LEU A 1 92 ? -31.122 14.928 30.027 1.00 40.88 92 LEU A CA 1
ATOM 740 C C . LEU A 1 92 ? -29.826 15.386 29.340 1.00 40.88 92 LEU A C 1
ATOM 742 O O . LEU A 1 92 ? -29.524 14.933 28.237 1.00 40.88 92 LEU A O 1
ATOM 746 N N . CYS A 1 93 ? -29.029 16.250 29.975 1.00 42.75 93 CYS A N 1
ATOM 747 C CA . CYS A 1 93 ? -27.829 16.804 29.344 1.00 42.75 93 CYS A CA 1
ATOM 748 C C . CYS A 1 93 ? -26.666 15.790 29.271 1.00 42.75 93 CYS A C 1
ATOM 750 O O . CYS A 1 93 ? -25.956 15.738 28.270 1.00 42.75 93 CYS A O 1
ATOM 752 N N . GLY A 1 94 ? -26.498 14.927 30.283 1.00 37.47 94 GLY A N 1
ATOM 753 C CA . GLY A 1 94 ? -25.359 13.997 30.355 1.00 37.47 94 GLY A CA 1
ATOM 754 C C . GLY A 1 94 ? -25.489 12.761 29.458 1.00 37.47 94 GLY A C 1
ATOM 755 O O . GLY A 1 94 ? -24.515 12.333 28.841 1.00 37.47 94 GLY A O 1
ATOM 756 N N . ILE A 1 95 ? -26.700 12.211 29.335 1.00 38.47 95 ILE A N 1
ATOM 757 C CA . ILE A 1 95 ? -26.956 10.993 28.546 1.00 38.47 95 ILE A CA 1
ATOM 758 C C . ILE A 1 95 ? -26.976 11.319 27.043 1.00 38.47 95 ILE A C 1
ATOM 760 O O . ILE A 1 95 ? -26.438 10.563 26.238 1.00 38.47 95 ILE A O 1
ATOM 764 N N . SER A 1 96 ? -27.495 12.490 26.659 1.00 48.38 96 SER A N 1
ATOM 765 C CA . SER A 1 96 ? -27.530 12.945 25.263 1.00 48.38 96 SER A CA 1
ATOM 766 C C . SER A 1 96 ? -26.126 13.156 24.679 1.00 48.38 96 SER A C 1
ATOM 768 O O . SER A 1 96 ? -25.844 12.702 23.572 1.00 48.38 96 SER A O 1
ATOM 770 N N . TYR A 1 97 ? -25.198 13.741 25.447 1.00 42.44 97 TYR A N 1
ATOM 771 C CA . TYR A 1 97 ? -23.821 13.966 24.990 1.00 42.44 97 TYR A CA 1
ATOM 772 C C . TYR A 1 97 ? -23.064 12.667 24.702 1.00 42.44 97 TYR A C 1
ATOM 774 O O . TYR A 1 97 ? -22.360 12.599 23.699 1.00 42.44 97 TYR A O 1
ATOM 782 N N . GLY A 1 98 ? -23.224 11.634 25.536 1.00 42.88 98 GLY A N 1
ATOM 783 C CA . GLY A 1 98 ? -22.580 10.333 25.325 1.00 42.88 98 GLY A CA 1
ATOM 784 C C . GLY A 1 98 ? -23.088 9.620 24.069 1.00 42.88 98 GLY A C 1
ATOM 785 O O . GLY A 1 98 ? -22.289 9.128 23.273 1.00 42.88 98 GLY A O 1
ATOM 786 N N . TYR A 1 99 ? -24.404 9.631 23.843 1.00 47.03 99 TYR A N 1
ATOM 787 C CA . TYR A 1 99 ? -25.008 9.060 22.636 1.00 47.03 99 TYR A CA 1
ATOM 788 C C . TYR A 1 99 ? -24.653 9.853 21.377 1.00 47.03 99 TYR A C 1
ATOM 790 O O . TYR A 1 99 ? -24.335 9.248 20.358 1.00 47.03 99 TYR A O 1
ATOM 798 N N . ILE A 1 100 ? -24.631 11.186 21.448 1.00 44.69 100 ILE A N 1
ATOM 799 C CA . ILE A 1 100 ? -24.240 12.055 20.331 1.00 44.69 100 ILE A CA 1
ATOM 800 C C . ILE A 1 100 ? -22.747 11.909 20.023 1.00 44.69 100 ILE A C 1
ATOM 802 O O . ILE A 1 100 ? -22.391 11.784 18.862 1.00 44.69 100 ILE A O 1
ATOM 806 N N . LEU A 1 101 ? -21.858 11.853 21.017 1.00 44.19 101 LEU A N 1
ATOM 807 C CA . LEU A 1 101 ? -20.429 11.594 20.795 1.00 44.19 101 LEU A CA 1
ATOM 808 C C . LEU A 1 101 ? -20.189 10.220 20.167 1.00 44.19 101 LEU A C 1
ATOM 810 O O . LEU A 1 101 ? -19.371 10.109 19.256 1.00 44.19 101 LEU A O 1
ATOM 814 N N . ASN A 1 102 ? -20.915 9.190 20.607 1.00 43.75 102 ASN A N 1
ATOM 815 C CA . ASN A 1 102 ? -20.814 7.854 20.026 1.00 43.75 102 ASN A CA 1
ATOM 816 C C . ASN A 1 102 ? -21.368 7.819 18.587 1.00 43.75 102 ASN A C 1
ATOM 818 O O . ASN A 1 102 ? -20.716 7.293 17.692 1.00 43.75 102 ASN A O 1
ATOM 822 N N . PHE A 1 103 ? -22.508 8.472 18.340 1.00 42.66 103 PHE A N 1
ATOM 823 C CA . PHE A 1 103 ? -23.137 8.605 17.020 1.00 42.66 103 PHE A CA 1
ATOM 824 C C . PHE A 1 103 ? -22.317 9.462 16.038 1.00 42.66 103 PHE A C 1
ATOM 826 O O . PHE A 1 103 ? -22.211 9.144 14.860 1.00 42.66 103 PHE A O 1
ATOM 833 N N . LEU A 1 104 ? -21.685 10.537 16.509 1.00 39.38 104 LEU A N 1
ATOM 834 C CA . LEU A 1 104 ? -20.842 11.410 15.686 1.00 39.38 104 LEU A CA 1
ATOM 835 C C . LEU A 1 104 ? -19.460 10.801 15.419 1.00 39.38 104 LEU A C 1
ATOM 837 O O . LEU A 1 104 ? -18.862 11.026 14.366 1.00 39.38 104 LEU A O 1
ATOM 841 N N . SER A 1 105 ? -18.958 9.997 16.358 1.00 48.81 105 SER A N 1
ATOM 842 C CA . SER A 1 105 ? -17.765 9.171 16.175 1.00 48.81 105 SER A CA 1
ATOM 843 C C . SER A 1 105 ? -17.978 8.119 15.077 1.00 48.81 105 SER A C 1
ATOM 845 O O . SER A 1 105 ? -17.028 7.798 14.359 1.00 48.81 105 SER A O 1
ATOM 847 N N . THR A 1 106 ? -19.201 7.607 14.904 1.00 46.84 106 THR A N 1
ATOM 848 C CA . THR A 1 106 ? -19.554 6.632 13.858 1.00 46.84 106 THR A CA 1
ATOM 849 C C . THR A 1 106 ? -19.975 7.258 12.523 1.00 46.84 106 THR A C 1
ATOM 851 O O . THR A 1 106 ? -19.975 6.552 11.520 1.00 46.84 106 THR A O 1
ATOM 854 N N . SER A 1 107 ? -20.285 8.560 12.464 1.00 45.00 107 SER A N 1
ATOM 855 C CA . SER A 1 107 ? -20.854 9.209 11.268 1.00 45.00 107 SER A CA 1
ATOM 856 C C . SER A 1 107 ? -19.863 9.994 10.395 1.00 45.00 107 SER A C 1
ATOM 858 O O . SER A 1 107 ? -20.281 10.639 9.434 1.00 45.00 107 SER A O 1
ATOM 860 N N . SER A 1 108 ? -18.565 9.991 10.715 1.00 53.44 108 SER A N 1
ATOM 861 C CA . SER A 1 108 ? -17.532 10.638 9.892 1.00 53.44 108 SER A CA 1
ATOM 862 C C . SER A 1 108 ? -16.717 9.614 9.100 1.00 53.44 108 SER A C 1
ATOM 864 O O . SER A 1 108 ? -16.384 8.566 9.658 1.00 53.44 108 SER A O 1
ATOM 866 N N . PRO A 1 109 ? -16.372 9.883 7.823 1.00 65.94 109 PRO A N 1
ATOM 867 C CA . PRO A 1 109 ? -15.512 8.990 7.059 1.00 65.94 109 PRO A CA 1
ATOM 868 C C . PRO A 1 109 ? -14.122 8.981 7.701 1.00 65.94 109 PRO A C 1
ATOM 870 O O . PRO A 1 109 ? -13.348 9.931 7.573 1.00 65.94 109 PRO A O 1
ATOM 873 N N . ARG A 1 110 ? -13.826 7.919 8.447 1.00 76.88 110 ARG A N 1
ATOM 874 C CA . ARG A 1 110 ? -12.519 7.721 9.072 1.00 76.88 110 ARG A CA 1
ATOM 875 C C . ARG A 1 110 ? -11.530 7.260 8.007 1.00 76.88 110 ARG A C 1
ATOM 877 O O . ARG A 1 110 ? -11.921 6.444 7.179 1.00 76.88 110 ARG A O 1
ATOM 884 N N . PRO A 1 111 ? -10.269 7.728 8.029 1.00 88.56 111 PRO A N 1
ATOM 885 C CA . PRO A 1 111 ? -9.240 7.166 7.169 1.00 88.56 111 PRO A CA 1
ATOM 886 C C . PRO A 1 111 ? -9.190 5.645 7.330 1.00 88.56 111 PRO A C 1
ATOM 888 O O . PRO A 1 111 ? -9.168 5.138 8.449 1.00 88.56 111 PRO A O 1
ATOM 891 N N . GLU A 1 112 ? -9.149 4.934 6.214 1.00 93.25 112 GLU A N 1
ATOM 892 C CA . GLU A 1 112 ? -9.003 3.477 6.163 1.00 93.25 112 GLU A CA 1
ATOM 893 C C . GLU A 1 112 ? -7.614 3.086 5.647 1.00 93.25 112 GLU A C 1
ATOM 895 O O . GLU A 1 112 ? -7.080 2.037 6.006 1.00 93.25 112 GLU A O 1
ATOM 900 N N . PHE A 1 113 ? -7.002 3.958 4.839 1.00 95.00 113 PHE A N 1
ATOM 901 C CA . PHE A 1 113 ? -5.683 3.743 4.261 1.00 95.00 113 PHE A CA 1
ATOM 902 C C . PHE A 1 113 ? -4.918 5.063 4.132 1.00 95.00 113 PHE A C 1
ATOM 904 O O . PHE A 1 113 ? -5.409 6.027 3.543 1.00 95.00 113 PHE A O 1
ATOM 911 N N . VAL A 1 114 ? -3.689 5.121 4.637 1.00 94.75 114 VAL A N 1
ATOM 912 C CA . VAL A 1 114 ? -2.795 6.270 4.463 1.00 94.75 114 VAL A CA 1
ATOM 913 C C . VAL A 1 114 ? -1.465 5.793 3.901 1.00 94.75 114 VAL A C 1
ATOM 915 O O . VAL A 1 114 ? -0.794 4.956 4.493 1.00 94.75 114 VAL A O 1
ATOM 918 N N . MET A 1 115 ? -1.070 6.338 2.757 1.00 94.75 115 MET A N 1
ATOM 919 C CA . MET A 1 115 ? 0.231 6.090 2.142 1.00 94.75 115 MET A CA 1
ATOM 920 C C . MET A 1 115 ? 1.145 7.278 2.403 1.00 94.75 115 MET A C 1
ATOM 922 O O . MET A 1 115 ? 0.802 8.412 2.061 1.00 94.75 115 MET A O 1
ATOM 926 N N . GLU A 1 116 ? 2.317 7.033 2.977 1.00 93.38 116 GLU A N 1
ATOM 927 C CA . GLU A 1 116 ? 3.350 8.059 3.037 1.00 93.38 116 GLU A CA 1
ATOM 928 C C . GLU A 1 116 ? 3.966 8.276 1.652 1.00 93.38 116 GLU A C 1
ATOM 930 O O . GLU A 1 116 ? 4.347 7.339 0.946 1.00 93.38 116 GLU A O 1
ATOM 935 N N . VAL A 1 117 ? 4.078 9.543 1.270 1.00 92.88 117 VAL A N 1
ATOM 936 C CA . VAL A 1 117 ? 4.716 9.964 0.023 1.00 92.88 117 VAL A CA 1
ATOM 937 C C . VAL A 1 117 ? 5.808 10.984 0.318 1.00 92.88 117 VAL A C 1
ATOM 939 O O . VAL A 1 117 ? 5.725 11.740 1.284 1.00 92.88 117 VAL A O 1
ATOM 942 N N . THR A 1 118 ? 6.838 11.009 -0.515 1.00 91.12 118 THR A N 1
ATOM 943 C CA . THR A 1 118 ? 7.944 11.974 -0.438 1.00 91.12 118 THR A CA 1
ATOM 944 C C . THR A 1 118 ? 8.164 12.627 -1.799 1.00 91.12 118 THR A C 1
ATOM 946 O O . THR A 1 118 ? 7.550 12.210 -2.784 1.00 91.12 118 THR A O 1
ATOM 949 N N . ASP A 1 119 ? 9.016 13.646 -1.867 1.00 90.56 119 ASP A N 1
ATOM 950 C CA . ASP A 1 119 ? 9.429 14.240 -3.138 1.00 90.56 119 ASP A CA 1
ATOM 951 C C . ASP A 1 119 ? 10.138 13.204 -4.014 1.00 90.56 119 ASP A C 1
ATOM 953 O O . ASP A 1 119 ? 11.010 12.462 -3.557 1.00 90.56 119 ASP A O 1
ATOM 957 N N . LYS A 1 120 ? 9.781 13.178 -5.298 1.00 89.12 120 LYS A N 1
ATOM 958 C CA . LYS A 1 120 ? 10.445 12.342 -6.293 1.00 89.12 120 LYS A CA 1
ATOM 959 C C . LYS A 1 120 ? 11.785 12.960 -6.673 1.00 89.12 120 LYS A C 1
ATOM 961 O O . LYS A 1 120 ? 11.857 14.111 -7.108 1.00 89.12 120 LYS A O 1
ATOM 966 N N . THR A 1 121 ? 12.847 12.171 -6.588 1.00 86.00 121 THR A N 1
ATOM 967 C CA . THR A 1 121 ? 14.186 12.553 -7.038 1.00 86.00 121 THR A CA 1
ATOM 968 C C . THR A 1 121 ? 14.556 11.831 -8.334 1.00 86.00 121 THR A C 1
ATOM 970 O O . THR A 1 121 ? 13.883 10.901 -8.774 1.00 86.00 121 THR A O 1
ATOM 973 N N . ARG A 1 122 ? 15.671 12.228 -8.961 1.00 82.31 122 ARG A N 1
ATOM 974 C CA . ARG A 1 122 ? 16.201 11.527 -10.148 1.00 82.31 122 ARG A CA 1
ATOM 975 C C . ARG A 1 122 ? 16.662 10.095 -9.850 1.00 82.31 122 ARG A C 1
ATOM 977 O O . ARG A 1 122 ? 16.812 9.321 -10.786 1.00 82.31 122 ARG A O 1
ATOM 984 N N . ALA A 1 123 ? 16.906 9.757 -8.582 1.00 78.75 123 ALA A N 1
ATOM 985 C CA . ALA A 1 123 ? 17.267 8.401 -8.177 1.00 78.75 123 ALA A CA 1
ATOM 986 C C . ALA A 1 123 ? 16.045 7.464 -8.125 1.00 78.75 123 ALA A C 1
ATOM 988 O O . ALA A 1 123 ? 16.197 6.250 -8.244 1.00 78.75 123 ALA A O 1
ATOM 989 N N . ASP A 1 124 ? 14.832 8.016 -8.018 1.00 78.69 124 ASP A N 1
ATOM 990 C CA . ASP A 1 124 ? 13.581 7.266 -7.870 1.00 78.69 124 ASP A CA 1
ATOM 991 C C . ASP A 1 124 ? 13.017 6.834 -9.233 1.00 78.69 124 ASP A C 1
ATOM 993 O O . ASP A 1 124 ? 11.930 7.237 -9.659 1.00 78.69 124 ASP A O 1
ATOM 997 N N . VAL A 1 125 ? 13.798 6.022 -9.950 1.00 69.50 125 VAL A N 1
ATOM 998 C CA . VAL A 1 125 ? 13.450 5.511 -11.289 1.00 69.50 125 VAL A CA 1
ATOM 999 C C . VAL A 1 125 ? 12.571 4.257 -11.204 1.00 69.50 125 VAL A C 1
ATOM 1001 O O . VAL A 1 125 ? 11.764 4.003 -12.095 1.00 69.50 125 VAL A O 1
ATOM 1004 N N . LYS A 1 126 ? 12.702 3.471 -10.125 1.00 75.38 126 LYS A N 1
ATOM 1005 C CA . LYS A 1 126 ? 11.942 2.234 -9.887 1.00 75.38 126 LYS A CA 1
ATOM 1006 C C . LYS A 1 126 ? 10.987 2.401 -8.710 1.00 75.38 126 LYS A C 1
ATOM 1008 O O . LYS A 1 126 ? 11.432 2.636 -7.590 1.00 75.38 126 LYS A O 1
ATOM 1013 N N . GLY A 1 127 ? 9.697 2.218 -8.967 1.00 80.88 127 GLY A N 1
ATOM 1014 C CA . GLY A 1 127 ? 8.617 2.268 -7.984 1.00 80.88 127 GLY A CA 1
ATOM 1015 C C . GLY A 1 127 ? 7.427 3.076 -8.492 1.00 80.88 127 GLY A C 1
ATOM 1016 O O . GLY A 1 127 ? 7.396 3.500 -9.652 1.00 80.88 127 GLY A O 1
ATOM 1017 N N . GLY A 1 128 ? 6.460 3.294 -7.604 1.00 89.50 128 GLY A N 1
ATOM 1018 C CA . GLY A 1 128 ? 5.189 3.909 -7.955 1.00 89.50 128 GLY A CA 1
ATOM 1019 C C . GLY A 1 128 ? 5.007 5.341 -7.465 1.00 89.50 128 GLY A C 1
ATOM 1020 O O . GLY A 1 128 ? 5.652 5.817 -6.526 1.00 89.50 128 GLY A O 1
ATOM 1021 N N . THR A 1 129 ? 4.057 6.025 -8.093 1.00 93.50 129 THR A N 1
ATOM 1022 C CA . THR A 1 129 ? 3.559 7.337 -7.671 1.00 93.50 129 THR A CA 1
ATOM 1023 C C . THR A 1 129 ? 2.067 7.262 -7.378 1.00 93.50 129 THR A C 1
ATOM 1025 O O . THR A 1 129 ? 1.341 6.436 -7.938 1.00 93.50 129 THR A O 1
ATOM 1028 N N . LEU A 1 130 ? 1.602 8.121 -6.478 1.00 93.94 130 LEU A N 1
ATOM 1029 C CA . LEU A 1 130 ? 0.191 8.197 -6.149 1.00 93.94 130 LEU A CA 1
ATOM 1030 C C . LEU A 1 130 ? -0.525 9.081 -7.174 1.00 93.94 130 LEU A C 1
ATOM 1032 O O . LEU A 1 130 ? -0.147 10.228 -7.400 1.00 93.94 130 LEU A O 1
ATOM 1036 N N . THR A 1 131 ? -1.577 8.543 -7.778 1.00 93.00 131 THR A N 1
ATOM 1037 C CA . THR A 1 131 ? -2.388 9.211 -8.800 1.00 93.00 131 THR A CA 1
ATOM 1038 C C . THR A 1 131 ? -3.856 9.210 -8.398 1.00 93.00 131 THR A C 1
ATOM 1040 O O . THR A 1 131 ? -4.270 8.473 -7.500 1.00 93.00 131 THR A O 1
ATOM 1043 N N . LYS A 1 132 ? -4.657 10.044 -9.063 1.00 89.88 132 LYS A N 1
ATOM 1044 C CA . LYS A 1 132 ? -6.114 10.022 -8.935 1.00 89.88 132 LYS A CA 1
ATOM 1045 C C . LYS A 1 132 ? -6.719 9.536 -10.245 1.00 89.88 132 LYS A C 1
ATOM 1047 O O . LYS A 1 132 ? -6.465 10.125 -11.291 1.00 89.88 132 LYS A O 1
ATOM 1052 N N . TYR A 1 133 ? -7.532 8.491 -10.177 1.00 87.00 133 TYR A N 1
ATOM 1053 C CA . TYR A 1 133 ? -8.203 7.899 -11.329 1.00 87.00 133 TYR A CA 1
ATOM 1054 C C . TYR A 1 133 ? -9.666 7.623 -10.983 1.00 87.00 133 TYR A C 1
ATOM 1056 O O . TYR A 1 133 ? -9.950 7.015 -9.954 1.00 87.00 133 TYR A O 1
ATOM 1064 N N . LEU A 1 134 ? -10.595 8.116 -11.810 1.00 85.88 134 LEU A N 1
ATOM 1065 C CA . LEU A 1 134 ? -12.050 7.986 -11.606 1.00 85.88 134 LEU A CA 1
ATOM 1066 C C . LEU A 1 134 ? -12.523 8.354 -10.185 1.00 85.88 134 LEU A C 1
ATOM 1068 O O . LEU A 1 134 ? -13.400 7.716 -9.622 1.00 85.88 134 LEU A O 1
ATOM 1072 N N . GLY A 1 135 ? -11.922 9.385 -9.586 1.00 82.50 135 GLY A N 1
ATOM 1073 C CA . GLY A 1 135 ? -12.287 9.849 -8.243 1.00 82.50 135 GLY A CA 1
ATOM 1074 C C . GLY A 1 135 ? -11.539 9.170 -7.092 1.00 82.50 135 GLY A C 1
ATOM 1075 O O . GLY A 1 135 ? -11.479 9.764 -6.017 1.00 82.50 135 GLY A O 1
ATOM 1076 N N . HIS A 1 136 ? -10.881 8.032 -7.325 1.00 85.12 136 HIS A N 1
ATOM 1077 C CA . HIS A 1 136 ? -10.161 7.267 -6.304 1.00 85.12 136 HIS A CA 1
ATOM 1078 C C . HIS A 1 136 ? -8.648 7.479 -6.377 1.00 85.12 136 HIS A C 1
ATOM 1080 O O . HIS A 1 136 ? -8.083 7.740 -7.444 1.00 85.12 136 HIS A O 1
ATOM 1086 N N . LEU A 1 137 ? -7.982 7.361 -5.229 1.00 92.75 137 LEU A N 1
ATOM 1087 C CA . LEU A 1 137 ? -6.526 7.290 -5.178 1.00 92.75 137 LEU A CA 1
ATOM 1088 C C . LEU A 1 137 ? -6.055 5.919 -5.666 1.00 92.75 137 LEU A C 1
ATOM 1090 O O . LEU A 1 137 ? -6.634 4.892 -5.321 1.00 92.75 137 LEU A O 1
ATOM 1094 N N . ARG A 1 138 ? -4.987 5.910 -6.462 1.00 94.62 138 ARG A N 1
ATOM 1095 C CA . ARG A 1 138 ? -4.404 4.700 -7.040 1.00 94.62 138 ARG A CA 1
ATOM 1096 C C . ARG A 1 138 ? -2.890 4.812 -7.085 1.00 94.62 138 ARG A C 1
ATOM 1098 O O . ARG A 1 138 ? -2.352 5.841 -7.497 1.00 94.62 138 ARG A O 1
ATOM 1105 N N . LEU A 1 139 ? -2.208 3.740 -6.700 1.00 95.19 139 LEU A N 1
ATOM 1106 C CA . LEU A 1 139 ? -0.774 3.606 -6.923 1.00 95.19 139 LEU A CA 1
ATOM 1107 C C . LEU A 1 139 ? -0.534 3.212 -8.384 1.00 95.19 139 LEU A C 1
ATOM 1109 O O . LEU A 1 139 ? -0.996 2.158 -8.814 1.00 95.19 139 LEU A O 1
ATOM 1113 N N . LEU A 1 140 ? 0.168 4.063 -9.130 1.00 93.31 140 LEU A N 1
ATOM 1114 C CA . LEU A 1 140 ? 0.618 3.774 -10.488 1.00 93.31 140 LEU A CA 1
ATOM 1115 C C . LEU A 1 140 ? 2.081 3.335 -10.433 1.00 93.31 140 LEU A C 1
ATOM 1117 O O . LEU A 1 140 ? 2.950 4.134 -10.079 1.00 93.31 140 LEU A O 1
ATOM 1121 N N . GLU A 1 141 ? 2.338 2.076 -10.774 1.00 90.56 141 GLU A N 1
ATOM 1122 C CA . GLU A 1 141 ? 3.683 1.495 -10.857 1.00 90.56 141 GLU A CA 1
ATOM 1123 C C . GLU A 1 141 ? 4.240 1.599 -12.280 1.00 90.56 141 GLU A C 1
ATOM 1125 O O . GLU A 1 141 ? 3.489 1.506 -13.251 1.00 90.56 141 GLU A O 1
ATOM 1130 N N . LEU A 1 142 ? 5.568 1.699 -12.420 1.00 87.56 142 LEU A N 1
ATOM 1131 C CA . LEU A 1 142 ? 6.226 1.778 -13.734 1.00 87.56 142 LEU A CA 1
ATOM 1132 C C . LEU A 1 142 ? 5.827 0.621 -14.668 1.00 87.56 142 LEU A C 1
ATOM 1134 O O . LEU A 1 142 ? 5.635 0.829 -15.861 1.00 87.56 142 LEU A O 1
ATOM 1138 N N . ALA A 1 143 ? 5.655 -0.589 -14.127 1.00 84.88 143 ALA A N 1
ATOM 1139 C CA . ALA A 1 143 ? 5.278 -1.778 -14.897 1.00 84.88 143 ALA A CA 1
ATOM 1140 C C . ALA A 1 143 ? 3.892 -1.677 -15.570 1.00 84.88 143 ALA A C 1
ATOM 1142 O O . ALA A 1 143 ? 3.581 -2.469 -16.455 1.00 84.88 143 ALA A O 1
ATOM 1143 N N . GLN A 1 144 ? 3.058 -0.725 -15.148 1.00 87.56 144 GLN A N 1
ATOM 1144 C CA . GLN A 1 144 ? 1.722 -0.481 -15.698 1.00 87.56 144 GLN A CA 1
ATOM 1145 C C . GLN A 1 144 ? 1.726 0.619 -16.769 1.00 87.56 144 GLN A C 1
ATOM 1147 O O . GLN A 1 144 ? 0.705 0.851 -17.416 1.00 87.56 144 GLN A O 1
ATOM 1152 N N . VAL A 1 145 ? 2.847 1.322 -16.937 1.00 90.19 145 VAL A N 1
ATOM 1153 C CA . VAL A 1 145 ? 2.975 2.448 -17.861 1.00 90.19 145 VAL A CA 1
ATOM 1154 C C . VAL A 1 145 ? 3.286 1.914 -19.263 1.00 90.19 145 VAL A C 1
ATOM 1156 O O . VAL A 1 145 ? 4.217 1.118 -19.417 1.00 90.19 145 VAL A O 1
ATOM 1159 N N . PRO A 1 146 ? 2.545 2.334 -20.307 1.00 92.94 146 PRO A N 1
ATOM 1160 C CA . PRO A 1 146 ? 2.885 1.991 -21.684 1.00 92.94 146 PRO A CA 1
ATOM 1161 C C . PRO A 1 146 ? 4.306 2.443 -22.032 1.00 92.94 146 PRO A C 1
ATOM 1163 O O . PRO A 1 146 ? 4.747 3.501 -21.586 1.00 92.94 146 PRO A O 1
ATOM 1166 N N . LYS A 1 147 ? 5.011 1.666 -22.863 1.00 91.50 147 LYS A N 1
ATOM 1167 C CA . LYS A 1 147 ? 6.430 1.908 -23.187 1.00 91.50 147 LYS A CA 1
ATOM 1168 C C . LYS A 1 147 ? 6.697 3.332 -23.688 1.00 91.50 147 LYS A C 1
ATOM 1170 O O . LYS A 1 147 ? 7.683 3.933 -23.276 1.00 91.50 147 LYS A O 1
ATOM 1175 N N . ASP A 1 148 ? 5.780 3.886 -24.476 1.00 96.12 148 ASP A N 1
ATOM 1176 C CA . ASP A 1 148 ? 5.912 5.220 -25.075 1.00 96.12 148 ASP A CA 1
ATOM 1177 C C . ASP A 1 148 ? 5.734 6.374 -24.064 1.00 96.12 148 ASP A C 1
ATOM 1179 O O . ASP A 1 148 ? 6.048 7.519 -24.371 1.00 96.12 148 ASP A O 1
ATOM 1183 N N . HIS A 1 149 ? 5.270 6.081 -22.842 1.00 93.62 149 HIS A N 1
ATOM 1184 C CA . HIS A 1 149 ? 5.044 7.059 -21.767 1.00 93.62 149 HIS A CA 1
ATOM 1185 C C . HIS A 1 149 ? 5.988 6.878 -20.566 1.00 93.62 149 HIS A C 1
ATOM 1187 O O . HIS A 1 149 ? 5.840 7.554 -19.545 1.00 93.62 149 HIS A O 1
ATOM 1193 N N . VAL A 1 150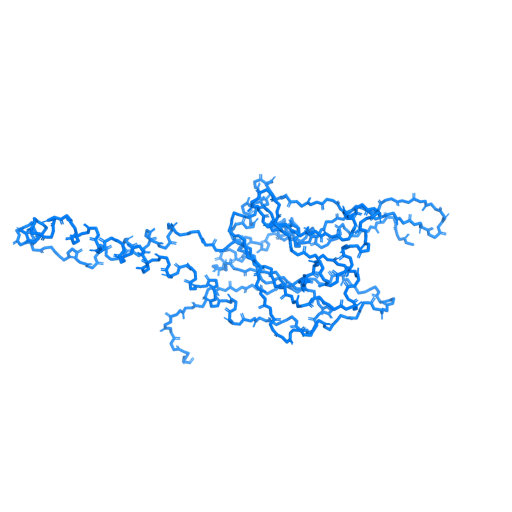 ? 6.974 5.980 -20.659 1.00 91.44 150 VAL A N 1
ATOM 1194 C CA . VAL A 1 150 ? 7.917 5.706 -19.560 1.00 91.44 150 VAL A CA 1
ATOM 1195 C C . VAL A 1 150 ? 8.728 6.947 -19.183 1.00 91.44 150 VAL A C 1
ATOM 1197 O O . VAL A 1 150 ? 8.876 7.236 -17.995 1.00 91.44 150 VAL A O 1
ATOM 1200 N N . ASP A 1 151 ? 9.194 7.722 -20.164 1.00 90.75 151 ASP A N 1
ATOM 1201 C CA . ASP A 1 151 ? 9.984 8.936 -19.915 1.00 90.75 151 ASP A CA 1
ATOM 1202 C C . ASP A 1 151 ? 9.156 10.028 -19.224 1.00 90.75 151 ASP A C 1
ATOM 1204 O O . ASP A 1 151 ? 9.627 10.716 -18.312 1.00 90.75 151 ASP A O 1
ATOM 1208 N N . GLU A 1 152 ? 7.883 10.149 -19.606 1.00 91.50 152 GLU A N 1
ATOM 1209 C CA . GLU A 1 152 ? 6.930 11.049 -18.963 1.00 91.50 152 GLU A CA 1
ATOM 1210 C C . GLU A 1 152 ? 6.662 10.627 -17.512 1.00 91.50 152 GLU A C 1
ATOM 1212 O O . GLU A 1 152 ? 6.655 11.472 -16.614 1.00 91.50 152 GLU A O 1
ATOM 1217 N N . PHE A 1 153 ? 6.511 9.325 -17.254 1.00 90.75 153 PHE A N 1
ATOM 1218 C CA . PHE A 1 153 ? 6.360 8.801 -15.899 1.00 90.75 153 PHE A CA 1
ATOM 1219 C C . PHE A 1 153 ? 7.615 9.011 -15.045 1.00 90.75 153 PHE A C 1
ATOM 1221 O O . PHE A 1 153 ? 7.525 9.390 -13.873 1.00 90.75 153 PHE A O 1
ATOM 1228 N N . ALA A 1 154 ? 8.802 8.800 -15.614 1.00 87.25 154 ALA A N 1
ATOM 1229 C CA . ALA A 1 154 ? 10.077 9.011 -14.935 1.00 87.25 154 ALA A CA 1
ATOM 1230 C C . ALA A 1 154 ? 10.323 10.495 -14.601 1.00 87.25 154 ALA A C 1
ATOM 1232 O O . ALA A 1 154 ? 10.984 10.803 -13.606 1.00 87.25 154 ALA A O 1
ATOM 1233 N N . SER A 1 155 ? 9.745 11.416 -15.376 1.00 88.62 155 SER A N 1
ATOM 1234 C CA . SER A 1 155 ? 9.896 12.858 -15.195 1.00 88.62 155 SER A CA 1
ATOM 1235 C C . SER A 1 155 ? 9.389 13.355 -13.836 1.00 88.62 155 SER A C 1
ATOM 1237 O O . SER A 1 155 ? 8.195 13.333 -13.530 1.00 88.62 155 SER A O 1
ATOM 1239 N N . VAL A 1 156 ? 10.303 13.948 -13.061 1.00 88.06 156 VAL A N 1
ATOM 1240 C CA . VAL A 1 156 ? 10.000 14.670 -11.808 1.00 88.06 156 VAL A CA 1
ATOM 1241 C C . VAL A 1 156 ? 9.127 15.913 -12.021 1.00 88.06 156 VAL A C 1
ATOM 1243 O O . VAL A 1 156 ? 8.570 16.456 -11.070 1.00 88.06 156 VAL A O 1
ATOM 1246 N N . ARG A 1 157 ? 9.007 16.399 -13.268 1.00 88.69 157 ARG A N 1
ATOM 1247 C CA . ARG A 1 157 ? 8.143 17.544 -13.602 1.00 88.69 157 ARG A CA 1
ATOM 1248 C C . ARG A 1 157 ? 6.675 17.134 -13.665 1.00 88.69 157 ARG A C 1
ATOM 1250 O O . ARG A 1 157 ? 5.826 17.928 -13.261 1.00 88.69 157 ARG A O 1
ATOM 1257 N N . THR A 1 158 ? 6.412 15.922 -14.153 1.00 87.69 158 THR A N 1
ATOM 1258 C CA . THR A 1 158 ? 5.067 15.356 -14.299 1.00 87.69 158 THR A CA 1
ATOM 1259 C C . THR A 1 158 ? 4.602 14.763 -12.975 1.00 87.69 158 THR A C 1
ATOM 1261 O O . THR A 1 158 ? 3.588 15.186 -12.424 1.00 87.69 158 THR A O 1
ATOM 1264 N N . PHE A 1 159 ? 5.393 13.849 -12.408 1.00 90.31 159 PHE A N 1
ATOM 1265 C CA . PHE A 1 159 ? 5.096 13.208 -11.131 1.00 90.31 159 PHE A CA 1
ATOM 1266 C C . PHE A 1 159 ? 6.082 13.690 -10.072 1.00 90.31 159 PHE A C 1
ATOM 1268 O O . PHE A 1 159 ? 7.254 13.323 -10.080 1.00 90.31 159 PHE A O 1
ATOM 1275 N N . ARG A 1 160 ? 5.598 14.534 -9.157 1.00 90.88 160 ARG A N 1
ATOM 1276 C CA . ARG A 1 160 ? 6.436 15.180 -8.130 1.00 90.88 160 ARG A CA 1
ATOM 1277 C C . ARG A 1 160 ? 6.593 14.365 -6.856 1.00 90.88 160 ARG A C 1
ATOM 1279 O O . ARG A 1 160 ? 7.501 14.636 -6.085 1.00 90.88 160 ARG A O 1
ATOM 1286 N N . ILE A 1 161 ? 5.707 13.399 -6.633 1.00 91.88 161 ILE A N 1
ATOM 1287 C CA . ILE A 1 161 ? 5.681 12.586 -5.418 1.00 91.88 161 ILE A CA 1
ATOM 1288 C C . ILE A 1 161 ? 6.004 11.128 -5.723 1.00 91.88 161 ILE A C 1
ATOM 1290 O O . ILE A 1 161 ? 5.751 10.634 -6.825 1.00 91.88 161 ILE A O 1
ATOM 1294 N N . PHE A 1 162 ? 6.529 10.432 -4.726 1.00 91.62 162 PHE A N 1
ATOM 1295 C CA . PHE A 1 162 ? 6.943 9.041 -4.816 1.00 91.62 162 PHE A CA 1
ATOM 1296 C C . PHE A 1 162 ? 6.492 8.250 -3.584 1.00 91.62 162 PHE A C 1
ATOM 1298 O O . PHE A 1 162 ? 6.511 8.768 -2.465 1.00 91.62 162 PHE A O 1
ATOM 1305 N N . ASN A 1 163 ? 6.075 6.997 -3.789 1.00 92.50 163 ASN A N 1
ATOM 1306 C CA . ASN A 1 163 ? 5.647 6.103 -2.715 1.00 92.50 163 ASN A CA 1
ATOM 1307 C C . ASN A 1 163 ? 6.848 5.660 -1.852 1.00 92.50 163 ASN A C 1
ATOM 1309 O O . ASN A 1 163 ? 7.813 5.051 -2.336 1.00 92.50 163 ASN A O 1
ATOM 1313 N N . THR A 1 164 ? 6.788 5.911 -0.543 1.00 90.12 164 THR A N 1
ATOM 1314 C CA . THR A 1 164 ? 7.829 5.444 0.391 1.00 90.12 164 THR A CA 1
ATOM 1315 C C . THR A 1 164 ? 7.696 3.957 0.718 1.00 90.12 164 THR A C 1
ATOM 1317 O O . THR A 1 164 ? 8.664 3.348 1.166 1.00 90.12 164 THR A O 1
ATOM 1320 N N . ASN A 1 165 ? 6.535 3.367 0.422 1.00 90.44 165 ASN A N 1
ATOM 1321 C CA . ASN A 1 165 ? 6.082 2.055 0.872 1.00 90.44 165 ASN A CA 1
ATOM 1322 C C . ASN A 1 165 ? 5.880 1.951 2.392 1.00 90.44 165 ASN A C 1
ATOM 1324 O O . ASN A 1 165 ? 5.856 0.843 2.920 1.00 90.44 165 ASN A O 1
ATOM 1328 N N . ASN A 1 166 ? 5.701 3.089 3.076 1.00 91.62 166 ASN A N 1
ATOM 1329 C CA . ASN A 1 166 ? 5.185 3.119 4.441 1.00 91.62 166 ASN A CA 1
ATOM 1330 C C . ASN A 1 166 ? 3.667 3.334 4.380 1.00 91.62 166 ASN A C 1
ATOM 1332 O O . ASN A 1 166 ? 3.190 4.367 3.896 1.00 91.62 166 ASN A O 1
ATOM 1336 N N . LEU A 1 167 ? 2.910 2.341 4.830 1.00 94.19 167 LEU A N 1
ATOM 1337 C CA . LEU A 1 167 ? 1.463 2.262 4.676 1.00 94.19 167 LEU A CA 1
ATOM 1338 C C . LEU A 1 167 ? 0.820 2.143 6.053 1.00 94.19 167 LEU A C 1
ATOM 1340 O O . LEU A 1 167 ? 1.220 1.314 6.861 1.00 94.19 167 LEU A O 1
ATOM 1344 N N . TRP A 1 168 ? -0.209 2.934 6.309 1.00 94.38 168 TRP A N 1
ATOM 1345 C CA . TRP A 1 168 ? -1.037 2.833 7.501 1.00 94.38 168 TRP A CA 1
ATOM 1346 C C . TRP A 1 168 ? -2.401 2.322 7.080 1.00 94.38 168 TRP A C 1
ATOM 1348 O O . TRP A 1 168 ? -3.065 2.939 6.250 1.00 94.38 168 TRP A O 1
ATOM 1358 N N . ILE A 1 169 ? -2.813 1.191 7.629 1.00 95.19 169 ILE A N 1
ATOM 1359 C CA . ILE A 1 169 ? -4.016 0.483 7.208 1.00 95.19 169 ILE A CA 1
ATOM 1360 C C . ILE A 1 169 ? -4.904 0.267 8.428 1.00 95.19 169 ILE A C 1
ATOM 1362 O O . ILE A 1 169 ? -4.440 -0.232 9.457 1.00 95.19 169 ILE A O 1
ATOM 1366 N N . ASN A 1 170 ? -6.181 0.619 8.312 1.00 94.38 170 ASN A N 1
ATOM 1367 C CA . ASN A 1 170 ? -7.175 0.310 9.327 1.00 94.38 170 ASN A CA 1
ATOM 1368 C C . ASN A 1 170 ? -7.403 -1.210 9.364 1.00 94.38 170 ASN A C 1
ATOM 1370 O O . ASN A 1 170 ? -7.835 -1.811 8.380 1.00 94.38 170 ASN A O 1
ATOM 1374 N N . LEU A 1 171 ? -7.075 -1.833 10.497 1.00 94.06 171 LEU A N 1
ATOM 1375 C CA . LEU A 1 171 ? -7.099 -3.283 10.677 1.00 94.06 171 LEU A CA 1
ATOM 1376 C C . LEU A 1 171 ? -8.514 -3.869 10.491 1.00 94.06 171 LEU A C 1
ATOM 1378 O O . LEU A 1 171 ? -8.624 -4.816 9.712 1.00 94.06 171 LEU A O 1
ATOM 1382 N N . PRO A 1 172 ? -9.587 -3.320 11.102 1.00 94.50 172 PRO A N 1
ATOM 1383 C CA . PRO A 1 172 ? -10.953 -3.769 10.828 1.00 94.50 172 PRO A CA 1
ATOM 1384 C C . PRO A 1 172 ? -11.344 -3.684 9.347 1.00 94.50 172 PRO A C 1
ATOM 1386 O O . PRO A 1 172 ? -11.782 -4.679 8.780 1.00 94.50 172 PRO A O 1
ATOM 1389 N N . ALA A 1 173 ? -11.133 -2.535 8.695 1.00 94.94 173 ALA A N 1
ATOM 1390 C CA . ALA A 1 173 ? -11.501 -2.352 7.288 1.00 94.94 173 ALA A CA 1
ATOM 1391 C C . ALA A 1 173 ? -10.734 -3.309 6.361 1.00 94.94 173 ALA A C 1
ATOM 1393 O O . ALA A 1 173 ? -11.302 -3.869 5.427 1.00 94.94 173 ALA A O 1
ATOM 1394 N N . MET A 1 174 ? -9.444 -3.529 6.632 1.00 96.50 174 MET A N 1
ATOM 1395 C CA . MET A 1 174 ? -8.626 -4.485 5.887 1.00 96.50 174 MET A CA 1
ATOM 1396 C C . MET A 1 174 ? -9.095 -5.923 6.094 1.00 96.50 174 MET A C 1
ATOM 1398 O O . MET A 1 174 ? -9.230 -6.655 5.115 1.00 96.50 174 MET A O 1
ATOM 1402 N N . TYR A 1 175 ? -9.367 -6.316 7.341 1.00 97.12 175 TYR A N 1
ATOM 1403 C CA . TYR A 1 175 ? -9.862 -7.651 7.659 1.00 97.12 175 TYR A CA 1
ATOM 1404 C C . TYR A 1 175 ? -11.171 -7.939 6.913 1.00 97.12 175 TYR A C 1
ATOM 1406 O O . TYR A 1 175 ? -11.260 -8.942 6.205 1.00 97.12 175 TYR A O 1
ATOM 1414 N N . GLU A 1 176 ? -12.136 -7.019 6.970 1.00 96.44 176 GLU A N 1
ATOM 1415 C CA . GLU A 1 176 ? -13.399 -7.141 6.236 1.00 96.44 176 GLU A CA 1
ATOM 1416 C C . GLU A 1 176 ? -13.183 -7.197 4.718 1.00 96.44 176 GLU A C 1
ATOM 1418 O O . GLU A 1 176 ? -13.745 -8.064 4.052 1.00 96.44 176 GLU A O 1
ATOM 1423 N N . ALA A 1 177 ? -12.314 -6.346 4.158 1.00 96.75 177 ALA A N 1
ATOM 1424 C CA . ALA A 1 177 ? -12.023 -6.354 2.723 1.00 96.75 177 ALA A CA 1
ATOM 1425 C C . ALA A 1 177 ? -11.416 -7.684 2.240 1.00 96.75 177 ALA A C 1
ATOM 1427 O O . ALA A 1 177 ? -11.717 -8.155 1.139 1.00 96.75 177 ALA A O 1
ATOM 1428 N N . VAL A 1 178 ? -10.575 -8.318 3.064 1.00 97.25 178 VAL A N 1
ATOM 1429 C CA . VAL A 1 178 ? -10.009 -9.640 2.770 1.00 97.25 178 VAL A CA 1
ATOM 1430 C C . VAL A 1 178 ? -11.075 -10.730 2.894 1.00 97.25 178 VAL A C 1
ATOM 1432 O O . VAL A 1 178 ? -11.207 -11.544 1.980 1.00 97.25 178 VAL A O 1
ATOM 1435 N N . LYS A 1 179 ? -11.864 -10.750 3.978 1.00 97.75 179 LYS A N 1
ATOM 1436 C CA . LYS A 1 179 ? -12.896 -11.781 4.212 1.00 97.75 179 LYS A CA 1
ATOM 1437 C C . LYS A 1 179 ? -14.036 -11.710 3.196 1.00 97.75 179 LYS A C 1
ATOM 1439 O O . LYS A 1 179 ? -14.514 -12.751 2.756 1.00 97.75 179 LYS A O 1
ATOM 1444 N N . ALA A 1 180 ? -14.427 -10.505 2.787 1.00 97.50 180 ALA A N 1
ATOM 1445 C CA . ALA A 1 180 ? -15.425 -10.271 1.747 1.00 97.50 180 ALA A CA 1
ATOM 1446 C C . ALA A 1 180 ? -14.866 -10.433 0.320 1.00 97.50 180 ALA A C 1
ATOM 1448 O O . ALA A 1 180 ? -15.618 -10.314 -0.646 1.00 97.50 180 ALA A O 1
ATOM 1449 N N . ASN A 1 181 ? -13.560 -10.696 0.172 1.00 96.31 181 ASN A N 1
ATOM 1450 C CA . ASN A 1 181 ? -12.864 -10.796 -1.112 1.00 96.31 181 ASN A CA 1
ATOM 1451 C C . ASN A 1 181 ? -13.074 -9.558 -2.013 1.00 96.31 181 ASN A C 1
ATOM 1453 O O . ASN A 1 181 ? -13.189 -9.667 -3.234 1.00 96.31 181 ASN A O 1
ATOM 1457 N N . THR A 1 182 ? -13.137 -8.371 -1.405 1.00 96.62 182 THR A N 1
ATOM 1458 C CA . THR A 1 182 ? -13.302 -7.084 -2.101 1.00 96.62 182 THR A CA 1
ATOM 1459 C C . THR A 1 182 ? -11.982 -6.344 -2.291 1.00 96.62 182 THR A C 1
ATOM 1461 O O . THR A 1 182 ? -11.960 -5.320 -2.969 1.00 96.62 182 THR A O 1
ATOM 1464 N N . LEU A 1 183 ? -10.877 -6.856 -1.737 1.00 94.88 183 LEU A N 1
ATOM 1465 C CA . LEU A 1 183 ? -9.543 -6.282 -1.892 1.00 94.88 183 LEU A CA 1
ATOM 1466 C C . LEU A 1 183 ? -9.111 -6.262 -3.365 1.00 94.88 183 LEU A C 1
ATOM 1468 O O . LEU A 1 183 ? -8.879 -7.303 -3.981 1.00 94.88 183 LEU A O 1
ATOM 1472 N N . GLN A 1 184 ? -8.955 -5.064 -3.925 1.00 93.50 184 GLN A N 1
ATOM 1473 C CA . GLN A 1 184 ? -8.551 -4.870 -5.311 1.00 93.50 184 GLN A CA 1
ATOM 1474 C C . GLN A 1 184 ? -7.095 -4.412 -5.392 1.00 93.50 184 GLN A C 1
ATOM 1476 O O . GLN A 1 184 ? -6.733 -3.349 -4.892 1.00 93.50 184 GLN A O 1
ATOM 1481 N N . MET A 1 185 ? -6.274 -5.168 -6.119 1.00 94.44 185 MET A N 1
ATOM 1482 C CA . MET A 1 185 ? -4.886 -4.824 -6.432 1.00 94.44 185 MET A CA 1
ATOM 1483 C C . MET A 1 185 ? -4.569 -5.236 -7.866 1.00 94.44 185 MET A C 1
ATOM 1485 O O . MET A 1 185 ? -4.961 -6.310 -8.318 1.00 94.44 185 MET A O 1
ATOM 1489 N N . GLU A 1 186 ? -3.873 -4.377 -8.598 1.00 91.31 186 GLU A N 1
ATOM 1490 C CA . GLU A 1 186 ? -3.385 -4.682 -9.938 1.00 91.31 186 GLU A CA 1
ATOM 1491 C C . GLU A 1 186 ? -2.329 -5.784 -9.904 1.00 91.31 186 GLU A C 1
ATOM 1493 O O . GLU A 1 186 ? -1.431 -5.776 -9.061 1.00 91.31 186 GLU A O 1
ATOM 1498 N N . VAL A 1 187 ? -2.416 -6.699 -10.868 1.00 92.38 187 VAL A N 1
ATOM 1499 C CA . VAL A 1 187 ? -1.363 -7.682 -11.121 1.00 92.38 187 VAL A CA 1
ATOM 1500 C C . VAL A 1 187 ? -0.212 -6.994 -11.848 1.00 92.38 187 VAL A C 1
ATOM 1502 O O . VAL A 1 187 ? -0.410 -6.293 -12.840 1.00 92.38 187 VAL A O 1
ATOM 1505 N N . ILE A 1 188 ? 0.993 -7.214 -11.347 1.00 89.75 188 ILE A N 1
ATOM 1506 C CA . ILE A 1 188 ? 2.252 -6.833 -11.969 1.00 89.75 188 ILE A CA 1
ATOM 1507 C C . ILE A 1 188 ? 2.772 -8.064 -12.703 1.00 89.75 188 ILE A C 1
ATOM 1509 O O . ILE A 1 188 ? 2.939 -9.123 -12.102 1.00 89.75 188 ILE A O 1
ATOM 1513 N N . VAL A 1 189 ? 3.024 -7.923 -14.003 1.00 90.69 189 VAL A N 1
ATOM 1514 C CA . VAL A 1 189 ? 3.600 -8.984 -14.833 1.00 90.69 189 VAL A CA 1
ATOM 1515 C C . VAL A 1 189 ? 5.078 -8.682 -15.036 1.00 90.69 189 VAL A C 1
ATOM 1517 O O . VAL A 1 189 ? 5.435 -7.666 -15.628 1.00 90.69 189 VAL A O 1
ATOM 1520 N N . ASN A 1 190 ? 5.936 -9.567 -14.545 1.00 87.94 190 ASN A N 1
ATOM 1521 C CA . ASN A 1 190 ? 7.385 -9.423 -14.545 1.00 87.94 190 ASN A CA 1
ATOM 1522 C C . ASN A 1 190 ? 8.008 -10.570 -15.360 1.00 87.94 190 ASN A C 1
ATOM 1524 O O . ASN A 1 190 ? 8.181 -11.677 -14.843 1.00 87.94 190 ASN A O 1
ATOM 1528 N N . PRO A 1 191 ? 8.312 -10.349 -16.652 1.00 89.69 191 PRO A N 1
ATOM 1529 C CA . PRO A 1 191 ? 8.994 -11.344 -17.469 1.00 89.69 191 PRO A CA 1
ATOM 1530 C C . PRO A 1 191 ? 10.394 -11.635 -16.917 1.00 89.69 191 PRO A C 1
ATOM 1532 O O . PRO A 1 191 ? 11.175 -10.711 -16.676 1.00 89.69 191 PRO A O 1
ATOM 1535 N N . LYS A 1 192 ? 10.724 -12.917 -16.743 1.00 88.75 192 LYS A N 1
ATOM 1536 C CA . LYS A 1 192 ? 12.051 -13.388 -16.322 1.00 88.75 192 LYS A CA 1
ATOM 1537 C C . LYS A 1 192 ? 12.543 -14.512 -17.217 1.00 88.75 192 LYS A C 1
ATOM 1539 O O . LYS A 1 192 ? 11.753 -15.250 -17.798 1.00 88.75 192 LYS A O 1
ATOM 1544 N N . THR A 1 193 ? 13.856 -14.681 -17.246 1.00 91.00 193 THR A N 1
ATOM 1545 C CA . THR A 1 193 ? 14.515 -15.832 -17.859 1.00 91.00 193 THR A CA 1
ATOM 1546 C C . THR A 1 193 ? 15.221 -16.599 -16.751 1.00 91.00 193 THR A C 1
ATOM 1548 O O . THR A 1 193 ? 16.007 -16.019 -16.002 1.00 91.00 193 THR A O 1
ATOM 1551 N N . LEU A 1 194 ? 14.880 -17.877 -16.600 1.00 87.69 194 LEU A N 1
ATOM 1552 C CA . LEU A 1 194 ? 15.534 -18.775 -15.651 1.00 87.69 194 LEU A CA 1
ATOM 1553 C C . LEU A 1 194 ? 16.952 -19.113 -16.125 1.00 87.69 194 LEU A C 1
ATOM 1555 O O . LEU A 1 194 ? 17.263 -18.995 -17.308 1.00 87.69 194 LEU A O 1
ATOM 1559 N N . ASP A 1 195 ? 17.789 -19.621 -15.219 1.00 87.25 195 ASP A N 1
ATOM 1560 C CA . ASP A 1 195 ? 19.164 -20.043 -15.542 1.00 87.25 195 ASP A CA 1
ATOM 1561 C C . ASP A 1 195 ? 19.200 -21.155 -16.610 1.00 87.25 195 ASP A C 1
ATOM 1563 O O . ASP A 1 195 ? 20.181 -21.302 -17.332 1.00 87.25 195 ASP A O 1
ATOM 1567 N N . SER A 1 196 ? 18.103 -21.908 -16.753 1.00 86.50 196 SER A N 1
ATOM 1568 C CA . SER A 1 196 ? 17.893 -22.906 -17.809 1.00 86.50 196 SER A CA 1
ATOM 1569 C C . SER A 1 196 ? 17.617 -22.308 -19.197 1.00 86.50 196 SER A C 1
ATOM 1571 O O . SER A 1 196 ? 17.467 -23.055 -20.160 1.00 86.50 196 SER A O 1
ATOM 1573 N N . GLY A 1 197 ? 17.493 -20.982 -19.313 1.00 89.38 197 GLY A N 1
ATOM 1574 C CA . GLY A 1 197 ? 17.086 -20.281 -20.533 1.00 89.38 197 GLY A CA 1
ATOM 1575 C C . GLY A 1 197 ? 15.571 -20.237 -20.763 1.00 89.38 197 GLY A C 1
ATOM 1576 O O . GLY A 1 197 ? 15.119 -19.633 -21.734 1.00 89.38 197 GLY A O 1
ATOM 1577 N N . LEU A 1 198 ? 14.766 -20.843 -19.881 1.00 90.31 198 LEU A N 1
ATOM 1578 C CA . LEU A 1 198 ? 13.307 -20.812 -19.982 1.00 90.31 198 LEU A CA 1
ATOM 1579 C C . LEU A 1 198 ? 12.760 -19.421 -19.632 1.00 90.31 198 LEU A C 1
ATOM 1581 O O . LEU A 1 198 ? 13.014 -18.897 -18.545 1.00 90.31 198 LEU A O 1
ATOM 1585 N N . ASN A 1 199 ? 11.958 -18.852 -20.531 1.00 92.69 199 ASN A N 1
ATOM 1586 C CA . ASN A 1 199 ? 11.227 -17.613 -20.276 1.00 92.69 199 ASN A CA 1
ATOM 1587 C C . ASN A 1 199 ? 9.953 -17.896 -19.476 1.00 92.69 199 ASN A C 1
ATOM 1589 O O . ASN A 1 199 ? 9.143 -18.738 -19.862 1.00 92.69 199 ASN A O 1
ATOM 1593 N N . ILE A 1 200 ? 9.765 -17.161 -18.384 1.00 91.25 200 ILE A N 1
ATOM 1594 C CA . ILE A 1 200 ? 8.615 -17.268 -17.488 1.00 91.25 200 ILE A CA 1
ATOM 1595 C C . ILE A 1 200 ? 8.010 -15.890 -17.217 1.00 91.25 200 ILE A C 1
ATOM 1597 O O . ILE A 1 200 ? 8.651 -14.852 -17.397 1.00 91.25 200 ILE A O 1
ATOM 1601 N N . LEU A 1 201 ? 6.771 -15.886 -16.732 1.00 91.56 201 LEU A N 1
ATOM 1602 C CA . LEU A 1 201 ? 6.112 -14.696 -16.208 1.00 91.56 201 LEU A CA 1
ATOM 1603 C C . LEU A 1 201 ? 5.957 -14.841 -14.696 1.00 91.56 201 LEU A C 1
ATOM 1605 O O . LEU A 1 201 ? 5.308 -15.772 -14.225 1.00 91.56 201 LEU A O 1
ATOM 1609 N N . GLN A 1 202 ? 6.540 -13.912 -13.946 1.00 90.00 202 GLN A N 1
ATOM 1610 C CA . GLN A 1 202 ? 6.269 -13.757 -12.522 1.00 90.00 202 GLN A CA 1
ATOM 1611 C C . GLN A 1 202 ? 5.100 -12.784 -12.354 1.00 90.00 202 GLN A C 1
ATOM 1613 O O . GLN A 1 202 ? 5.104 -11.693 -12.922 1.00 90.00 202 GLN A O 1
ATOM 1618 N N . LEU A 1 203 ? 4.077 -13.206 -11.621 1.00 92.25 203 LEU A N 1
ATOM 1619 C CA . LEU A 1 203 ? 2.876 -12.441 -11.320 1.00 92.25 203 LEU A CA 1
ATOM 1620 C C . LEU A 1 203 ? 2.937 -11.995 -9.864 1.00 92.25 203 LEU A C 1
ATOM 1622 O O . LEU A 1 203 ? 2.972 -12.813 -8.948 1.00 92.25 203 LEU A O 1
ATOM 1626 N N . GLU A 1 204 ? 2.939 -10.689 -9.657 1.00 91.56 204 GLU A N 1
ATOM 1627 C CA . GLU A 1 204 ? 3.098 -10.088 -8.338 1.00 91.56 204 GLU A CA 1
ATOM 1628 C C . GLU A 1 204 ? 1.994 -9.063 -8.070 1.00 91.56 204 GLU A C 1
ATOM 1630 O O . GLU A 1 204 ? 1.299 -8.615 -8.983 1.00 91.56 204 GLU A O 1
ATOM 1635 N N . GLN A 1 205 ? 1.833 -8.658 -6.814 1.00 92.62 205 GLN A N 1
ATOM 1636 C CA . GLN A 1 205 ? 0.984 -7.525 -6.444 1.00 92.62 205 GLN A CA 1
ATOM 1637 C C . GLN A 1 205 ? 1.723 -6.571 -5.510 1.00 92.62 205 GLN A C 1
ATOM 1639 O O . GLN A 1 205 ? 2.505 -6.984 -4.646 1.00 92.62 205 GLN A O 1
ATOM 1644 N N . ALA A 1 206 ? 1.440 -5.274 -5.653 1.00 92.06 206 ALA A N 1
ATOM 1645 C CA . ALA A 1 206 ? 1.988 -4.256 -4.771 1.00 92.06 206 ALA A CA 1
ATOM 1646 C C . ALA A 1 206 ? 1.098 -4.015 -3.545 1.00 92.06 206 ALA A C 1
ATOM 1648 O O . ALA A 1 206 ? -0.107 -3.843 -3.688 1.00 92.06 206 ALA A O 1
ATOM 1649 N N . ALA A 1 207 ? 1.674 -3.921 -2.340 1.00 94.56 207 ALA A N 1
ATOM 1650 C CA . ALA A 1 207 ? 0.891 -3.728 -1.117 1.00 94.56 207 ALA A CA 1
ATOM 1651 C C . ALA A 1 207 ? 0.170 -2.375 -1.141 1.00 94.56 207 ALA A C 1
ATOM 1653 O O . ALA A 1 207 ? -1.008 -2.284 -0.800 1.00 94.56 207 ALA A O 1
ATOM 1654 N N . GLY A 1 208 ? 0.851 -1.334 -1.630 1.00 95.00 208 GLY A N 1
ATOM 1655 C CA . GLY A 1 208 ? 0.267 -0.009 -1.811 1.00 95.00 208 GLY A CA 1
ATOM 1656 C C . GLY A 1 208 ? -0.827 0.061 -2.884 1.00 95.00 208 GLY A C 1
ATOM 1657 O O . GLY A 1 208 ? -1.602 1.012 -2.870 1.00 95.00 208 GLY A O 1
ATOM 1658 N N . ALA A 1 209 ? -0.951 -0.933 -3.777 1.00 95.50 209 ALA A N 1
ATOM 1659 C CA . ALA A 1 209 ? -2.026 -0.967 -4.773 1.00 95.50 209 ALA A CA 1
ATOM 1660 C C . ALA A 1 209 ? -3.408 -1.148 -4.128 1.00 95.50 209 ALA A C 1
ATOM 1662 O O . ALA A 1 209 ? -4.408 -0.721 -4.700 1.00 95.50 209 ALA A O 1
ATOM 1663 N N . ALA A 1 210 ? -3.463 -1.695 -2.908 1.00 96.25 210 ALA A N 1
ATOM 1664 C CA . ALA A 1 210 ? -4.702 -1.880 -2.161 1.00 96.25 210 ALA A CA 1
ATOM 1665 C C . ALA A 1 210 ? -5.425 -0.561 -1.846 1.00 96.25 210 ALA A C 1
ATOM 1667 O O . ALA A 1 210 ? -6.629 -0.590 -1.602 1.00 96.25 210 ALA A O 1
ATOM 1668 N N . ILE A 1 211 ? -4.731 0.587 -1.899 1.00 95.88 211 ILE A N 1
ATOM 1669 C CA . ILE A 1 211 ? -5.278 1.911 -1.566 1.00 95.88 211 ILE A CA 1
ATOM 1670 C C . ILE A 1 211 ? -6.593 2.234 -2.290 1.00 95.88 211 ILE A C 1
ATOM 1672 O O . ILE A 1 211 ? -7.453 2.890 -1.713 1.00 95.88 211 ILE A O 1
ATOM 1676 N N . LYS A 1 212 ? -6.783 1.729 -3.517 1.00 94.50 212 LYS A N 1
ATOM 1677 C CA . LYS A 1 212 ? -8.003 1.956 -4.310 1.00 94.50 212 LYS A CA 1
ATOM 1678 C C . LYS A 1 212 ? -9.244 1.233 -3.775 1.00 94.50 212 LYS A C 1
ATOM 1680 O O . LYS A 1 212 ? -10.351 1.572 -4.174 1.00 94.50 212 LYS A O 1
ATOM 1685 N N . THR A 1 213 ? -9.056 0.221 -2.928 1.00 94.25 213 THR A N 1
ATOM 1686 C CA . THR A 1 213 ? -10.145 -0.552 -2.305 1.00 94.25 213 THR A CA 1
ATOM 1687 C C . THR A 1 213 ? -10.889 0.286 -1.272 1.00 94.25 213 THR A C 1
ATOM 1689 O O . THR A 1 213 ? -12.081 0.097 -1.057 1.00 94.25 213 THR A O 1
ATOM 1692 N N . PHE A 1 214 ? -10.175 1.198 -0.617 1.00 92.94 214 PHE A N 1
ATOM 1693 C CA . PHE A 1 214 ? -10.657 1.900 0.560 1.00 92.94 214 PHE A CA 1
ATOM 1694 C C . PHE A 1 214 ? -11.335 3.213 0.174 1.00 92.94 214 PHE A C 1
ATOM 1696 O O . PHE A 1 214 ? -10.831 3.977 -0.655 1.00 92.94 214 PHE A O 1
ATOM 1703 N N . ASN A 1 215 ? -12.482 3.488 0.793 1.00 84.56 215 ASN A N 1
ATOM 1704 C CA . ASN A 1 215 ? -13.305 4.651 0.460 1.00 84.56 215 ASN A CA 1
ATOM 1705 C C . ASN A 1 215 ? -12.661 5.948 0.947 1.00 84.56 215 ASN A C 1
ATOM 1707 O O . ASN A 1 215 ? -12.793 6.999 0.317 1.00 84.56 215 ASN A O 1
ATOM 1711 N N . VAL A 1 216 ? -11.946 5.869 2.069 1.00 89.56 216 VAL A N 1
ATOM 1712 C CA . VAL A 1 216 ? -11.320 7.019 2.717 1.00 89.56 216 VAL A CA 1
ATOM 1713 C C . VAL A 1 216 ? -9.812 6.805 2.763 1.00 89.56 216 VAL A C 1
ATOM 1715 O O . VAL A 1 216 ? -9.242 6.355 3.760 1.00 89.56 216 VAL A O 1
ATOM 1718 N N . ALA A 1 217 ? -9.159 7.121 1.649 1.00 92.25 217 ALA A N 1
ATOM 1719 C CA . ALA A 1 217 ? -7.719 6.985 1.493 1.00 92.25 217 ALA A CA 1
ATOM 1720 C C . ALA A 1 217 ? -7.014 8.346 1.413 1.00 92.25 217 ALA A C 1
ATOM 1722 O O . ALA A 1 217 ? -7.536 9.295 0.825 1.00 92.25 217 ALA A O 1
ATOM 1723 N N . TYR A 1 218 ? -5.792 8.429 1.944 1.00 92.38 218 TYR A N 1
ATOM 1724 C CA . TYR A 1 218 ? -4.966 9.638 1.886 1.00 92.38 218 TYR A CA 1
ATOM 1725 C C . TYR A 1 218 ? -3.525 9.339 1.468 1.00 92.38 218 TYR A C 1
ATOM 1727 O O . TYR A 1 218 ? -2.926 8.357 1.896 1.00 92.38 218 TYR A O 1
ATOM 1735 N N . GLY A 1 219 ? -2.937 10.244 0.684 1.00 92.56 219 GLY A N 1
ATOM 1736 C CA . GLY A 1 219 ? -1.486 10.367 0.560 1.00 92.56 219 GLY A CA 1
ATOM 1737 C C . GLY A 1 219 ? -0.983 11.415 1.547 1.00 92.56 219 GLY A C 1
ATOM 1738 O O . GLY A 1 219 ? -1.408 12.570 1.469 1.00 92.56 219 GLY A O 1
ATOM 1739 N N . ARG A 1 220 ? -0.100 11.044 2.479 1.00 91.31 220 ARG A N 1
ATOM 1740 C CA . ARG A 1 220 ? 0.475 11.979 3.453 1.00 91.31 220 ARG A CA 1
ATOM 1741 C C . ARG A 1 220 ? 1.932 12.255 3.128 1.00 91.31 220 ARG A C 1
ATOM 1743 O O . ARG A 1 220 ? 2.764 11.355 3.128 1.00 91.31 220 ARG A O 1
ATOM 1750 N N . PHE A 1 221 ? 2.231 13.520 2.862 1.00 88.25 221 PHE A N 1
ATOM 1751 C CA . PHE A 1 221 ? 3.588 13.943 2.557 1.00 88.25 221 PHE A CA 1
ATOM 1752 C C . PHE A 1 221 ? 4.482 13.899 3.802 1.00 88.25 221 PHE A C 1
ATOM 1754 O O . PHE A 1 221 ? 4.097 14.404 4.859 1.00 88.25 221 PHE A O 1
ATOM 1761 N N . ARG A 1 222 ? 5.680 13.328 3.658 1.00 82.69 222 ARG A N 1
ATOM 1762 C CA . ARG A 1 222 ? 6.721 13.269 4.689 1.00 82.69 222 ARG A CA 1
ATOM 1763 C C . ARG A 1 222 ? 7.889 14.156 4.280 1.00 82.69 222 ARG A C 1
ATOM 1765 O O . ARG A 1 222 ? 8.680 13.806 3.408 1.00 82.69 222 ARG A O 1
ATOM 1772 N N . SER A 1 223 ? 7.993 15.317 4.921 1.00 73.81 223 SER A N 1
ATOM 1773 C CA . SER A 1 223 ? 9.102 16.241 4.688 1.00 73.81 223 SER A CA 1
ATOM 1774 C C . SER A 1 223 ? 10.420 15.658 5.200 1.00 73.81 223 SER A C 1
ATOM 1776 O O . SER A 1 223 ? 10.461 14.982 6.226 1.00 73.81 223 SER A O 1
ATOM 1778 N N . ASN A 1 224 ? 11.511 15.925 4.475 1.00 66.31 224 ASN A N 1
ATOM 1779 C CA . ASN A 1 224 ? 12.868 15.465 4.804 1.00 66.31 224 ASN A CA 1
ATOM 1780 C C . ASN A 1 224 ? 13.013 13.939 4.944 1.00 66.31 224 ASN A C 1
ATOM 1782 O O . ASN A 1 224 ? 13.958 13.455 5.572 1.00 66.31 224 ASN A O 1
ATOM 1786 N N . TYR A 1 225 ? 12.099 13.174 4.347 1.00 72.69 225 TYR A N 1
ATOM 1787 C CA . TYR A 1 225 ? 12.154 11.726 4.380 1.00 72.69 225 TYR A CA 1
ATOM 1788 C C . TYR A 1 225 ? 13.291 11.207 3.500 1.00 72.69 225 TYR A C 1
ATOM 1790 O O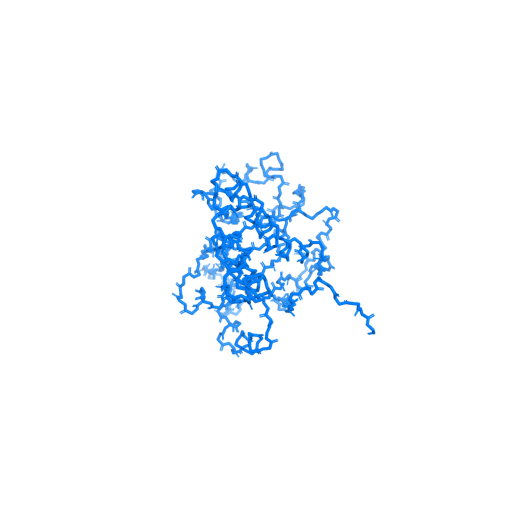 . TYR A 1 225 ? 13.227 11.270 2.271 1.00 72.69 225 TYR A O 1
ATOM 1798 N N . LYS A 1 226 ? 14.335 10.664 4.130 1.00 62.34 226 LYS A N 1
ATOM 1799 C CA . LYS A 1 226 ? 15.410 9.962 3.427 1.00 62.34 226 LYS A CA 1
ATOM 1800 C C . LYS A 1 226 ? 15.077 8.483 3.367 1.00 62.34 226 LYS A C 1
ATOM 1802 O O . LYS A 1 226 ? 15.262 7.754 4.340 1.00 62.34 226 LYS A O 1
ATOM 1807 N N . LYS A 1 227 ? 14.606 8.050 2.201 1.00 60.88 227 LYS A N 1
ATOM 1808 C CA . LYS A 1 227 ? 14.426 6.635 1.899 1.00 60.88 227 LYS A CA 1
ATOM 1809 C C . LYS A 1 227 ? 15.815 5.994 1.801 1.00 60.88 227 LYS A C 1
ATOM 1811 O O . LYS A 1 227 ? 16.509 6.145 0.802 1.00 60.88 227 LYS A O 1
ATOM 1816 N N . SER A 1 228 ? 16.253 5.342 2.872 1.00 57.12 228 SER A N 1
ATOM 1817 C CA . SER A 1 228 ? 17.527 4.621 2.902 1.00 57.12 228 SER A CA 1
ATOM 1818 C C . SER A 1 228 ? 17.272 3.197 2.438 1.00 57.12 228 SER A C 1
ATOM 1820 O O . SER A 1 228 ? 17.110 2.327 3.280 1.00 57.12 228 SER A O 1
ATOM 1822 N N . ILE A 1 229 ? 17.176 2.969 1.126 1.00 55.16 229 ILE A N 1
ATOM 1823 C CA . ILE A 1 229 ? 17.013 1.614 0.584 1.00 55.16 229 ILE A CA 1
ATOM 1824 C C . ILE A 1 229 ? 18.364 1.076 0.129 1.00 55.16 229 ILE A C 1
ATOM 1826 O O . ILE A 1 229 ? 19.020 1.681 -0.722 1.00 55.16 229 ILE A O 1
ATOM 1830 N N . CYS A 1 230 ? 18.733 -0.113 0.590 1.00 43.25 230 CYS A N 1
ATOM 1831 C CA . CYS A 1 230 ? 19.772 -0.910 -0.055 1.00 43.25 230 CYS A CA 1
ATOM 1832 C C . CYS A 1 230 ? 19.184 -1.648 -1.274 1.00 43.25 230 CYS A C 1
ATOM 1834 O O . CYS A 1 230 ? 19.048 -2.863 -1.261 1.00 43.25 230 CYS A O 1
ATOM 1836 N N . GLN A 1 231 ? 18.824 -0.928 -2.346 1.00 45.62 231 GLN A N 1
ATOM 1837 C CA . GLN A 1 231 ? 18.322 -1.554 -3.589 1.00 45.62 231 GLN A CA 1
ATOM 1838 C C . GLN A 1 231 ? 19.413 -2.254 -4.420 1.00 45.62 231 GLN A C 1
ATOM 1840 O O . GLN A 1 231 ? 19.096 -2.983 -5.358 1.00 45.62 231 GLN A O 1
ATOM 1845 N N . ASN A 1 232 ? 20.688 -2.051 -4.077 1.00 33.47 232 ASN A N 1
ATOM 1846 C CA . ASN A 1 232 ? 21.832 -2.660 -4.748 1.00 33.47 232 ASN A CA 1
ATOM 1847 C C . ASN A 1 232 ? 22.598 -3.551 -3.771 1.00 33.47 232 ASN A C 1
ATOM 1849 O O . ASN A 1 232 ? 23.505 -3.083 -3.093 1.00 33.47 232 ASN A O 1
ATOM 1853 N N . THR A 1 233 ? 22.237 -4.829 -3.692 1.00 28.52 233 THR A N 1
ATOM 1854 C CA . THR A 1 233 ? 23.162 -5.955 -3.472 1.00 28.52 233 THR A CA 1
ATOM 1855 C C . THR A 1 233 ? 22.377 -7.261 -3.567 1.00 28.52 233 THR A C 1
ATOM 1857 O O . THR A 1 233 ? 21.246 -7.346 -3.105 1.00 28.52 233 THR A O 1
ATOM 1860 N N . ASN A 1 234 ? 22.989 -8.279 -4.175 1.00 30.09 234 ASN A N 1
ATOM 1861 C CA . ASN A 1 234 ? 22.513 -9.663 -4.296 1.00 30.09 234 ASN A CA 1
ATOM 1862 C C . ASN A 1 234 ? 22.400 -10.391 -2.937 1.00 30.09 234 ASN A C 1
ATOM 1864 O O . ASN A 1 234 ? 22.869 -11.516 -2.786 1.00 30.09 234 ASN A O 1
ATOM 1868 N N . LEU A 1 235 ? 21.799 -9.765 -1.931 1.00 25.61 235 LEU A N 1
ATOM 1869 C CA . LEU A 1 235 ? 21.410 -10.425 -0.697 1.00 25.61 235 LEU A CA 1
ATOM 1870 C C . LEU A 1 235 ? 19.939 -10.797 -0.838 1.00 25.61 235 LEU A C 1
ATOM 1872 O O . LEU A 1 235 ? 19.052 -9.953 -0.759 1.00 25.61 235 LEU A O 1
ATOM 1876 N N . LEU A 1 236 ? 19.703 -12.086 -1.078 1.00 26.77 236 LEU A N 1
ATOM 1877 C CA . LEU A 1 236 ? 18.433 -12.764 -0.834 1.00 26.77 236 LEU A CA 1
ATOM 1878 C C . LEU A 1 236 ? 18.106 -12.670 0.666 1.00 26.77 236 LEU A C 1
ATOM 1880 O O . LEU A 1 236 ? 18.219 -13.646 1.401 1.00 26.77 236 LEU A O 1
ATOM 1884 N N . THR A 1 237 ? 17.755 -11.486 1.153 1.00 27.03 237 THR A N 1
ATOM 1885 C CA . THR A 1 237 ? 17.048 -11.344 2.420 1.00 27.03 237 THR A CA 1
ATOM 1886 C C . THR A 1 237 ? 15.558 -11.492 2.125 1.00 27.03 237 THR A C 1
ATOM 1888 O O . THR A 1 237 ? 15.088 -10.995 1.096 1.00 27.03 237 THR A O 1
ATOM 1891 N N . PRO A 1 238 ? 14.793 -12.214 2.965 1.00 30.94 238 PRO A N 1
ATOM 1892 C CA . PRO A 1 238 ? 13.353 -12.308 2.778 1.00 30.94 238 PRO A CA 1
ATOM 1893 C C . PRO A 1 238 ? 12.822 -10.882 2.696 1.00 30.94 238 PRO A C 1
ATOM 1895 O O . PRO A 1 238 ? 13.245 -10.044 3.493 1.00 30.94 238 PRO A O 1
ATOM 1898 N N . ILE A 1 239 ? 11.949 -10.611 1.725 1.00 37.69 239 ILE A N 1
ATOM 1899 C CA . ILE A 1 239 ? 11.212 -9.352 1.581 1.00 37.69 239 ILE A CA 1
ATOM 1900 C C . ILE A 1 239 ? 10.446 -9.146 2.894 1.00 37.69 239 ILE A C 1
ATOM 1902 O O . ILE A 1 239 ? 9.338 -9.641 3.088 1.00 37.69 239 ILE A O 1
ATOM 1906 N N . GLY A 1 240 ? 11.130 -8.538 3.859 1.00 37.34 240 GLY A N 1
ATOM 1907 C CA . GLY A 1 240 ? 10.702 -8.438 5.234 1.00 37.34 240 GLY A CA 1
ATOM 1908 C C . GLY A 1 240 ? 9.778 -7.252 5.322 1.00 37.34 240 GLY A C 1
ATOM 1909 O O . GLY A 1 240 ? 10.189 -6.106 5.148 1.00 37.34 240 GLY A O 1
ATOM 1910 N N . VAL A 1 241 ? 8.514 -7.540 5.563 1.00 45.91 241 VAL A N 1
ATOM 1911 C CA . VAL A 1 241 ? 7.542 -6.534 5.937 1.00 45.91 241 VAL A CA 1
ATOM 1912 C C . VAL A 1 241 ? 7.691 -6.312 7.438 1.00 45.91 241 VAL A C 1
ATOM 1914 O O . VAL A 1 241 ? 7.437 -7.221 8.228 1.00 45.91 241 VAL A O 1
ATOM 1917 N N . LEU A 1 242 ? 8.112 -5.115 7.843 1.00 45.81 242 LEU A N 1
ATOM 1918 C CA . LEU A 1 242 ? 7.972 -4.690 9.228 1.00 45.81 242 LEU A CA 1
ATOM 1919 C C . LEU A 1 242 ? 6.519 -4.250 9.418 1.00 45.81 242 LEU A C 1
ATOM 1921 O O . LEU A 1 242 ? 6.068 -3.293 8.787 1.00 45.81 242 LEU A O 1
ATOM 1925 N N . ALA A 1 243 ? 5.791 -4.968 10.269 1.00 47.56 243 ALA A N 1
ATOM 1926 C CA . ALA A 1 243 ? 4.438 -4.612 10.666 1.00 47.56 243 ALA A CA 1
ATOM 1927 C C . ALA A 1 243 ? 4.440 -4.140 12.126 1.00 47.56 243 ALA A C 1
ATOM 1929 O O . ALA A 1 243 ? 4.710 -4.920 13.039 1.00 47.56 243 ALA A O 1
ATOM 1930 N N . GLY A 1 244 ? 4.142 -2.862 12.355 1.00 53.50 244 GLY A N 1
ATOM 1931 C CA . GLY A 1 244 ? 3.813 -2.333 13.680 1.00 53.50 244 GLY A CA 1
ATOM 1932 C C . GLY A 1 244 ? 2.298 -2.305 13.862 1.00 53.50 244 GLY A C 1
ATOM 1933 O O . GLY A 1 244 ? 1.590 -1.912 12.942 1.00 53.50 244 GLY A O 1
ATOM 1934 N N . ILE A 1 245 ? 1.776 -2.715 15.020 1.00 56.91 245 ILE A N 1
ATOM 1935 C CA . ILE A 1 245 ? 0.326 -2.751 15.265 1.00 56.91 245 ILE A CA 1
ATOM 1936 C C . ILE A 1 245 ? -0.015 -1.895 16.481 1.00 56.91 245 ILE A C 1
ATOM 1938 O O . ILE A 1 245 ? 0.469 -2.140 17.589 1.00 56.91 245 ILE A O 1
ATOM 1942 N N . PHE A 1 246 ? -0.874 -0.899 16.274 1.00 57.38 246 PHE A N 1
ATOM 1943 C CA . PHE A 1 246 ? -1.111 0.176 17.234 1.00 57.38 246 PHE A CA 1
ATOM 1944 C C . PHE A 1 246 ? -2.567 0.224 17.703 1.00 57.38 246 PHE A C 1
ATOM 1946 O O . PHE A 1 246 ? -3.509 -0.103 16.975 1.00 57.38 246 PHE A O 1
ATOM 1953 N N . HIS A 1 247 ? -2.734 0.640 18.958 1.00 51.78 247 HIS A N 1
ATOM 1954 C CA . HIS A 1 247 ? -4.006 1.137 19.474 1.00 51.78 247 HIS A CA 1
ATOM 1955 C C . HIS A 1 247 ? -4.059 2.656 19.265 1.00 51.78 247 HIS A C 1
ATOM 1957 O O . HIS A 1 247 ? -3.014 3.299 19.129 1.00 51.78 247 HIS A O 1
ATOM 1963 N N . ARG A 1 248 ? -5.259 3.237 19.230 1.00 46.09 248 ARG A N 1
ATOM 1964 C CA . ARG A 1 248 ? -5.435 4.682 19.069 1.00 46.09 248 ARG A CA 1
ATOM 1965 C C . ARG A 1 248 ? -4.715 5.446 20.198 1.00 46.09 248 ARG A C 1
ATOM 1967 O O . ARG A 1 248 ? -4.802 5.024 21.352 1.00 46.09 248 ARG A O 1
ATOM 1974 N N . PRO A 1 249 ? -4.049 6.584 19.920 1.00 38.97 249 PRO A N 1
ATOM 1975 C CA . PRO A 1 249 ? -3.579 7.464 20.983 1.00 38.97 249 PRO A CA 1
ATOM 1976 C C . PRO A 1 249 ? -4.789 8.006 21.757 1.00 38.97 249 PRO A C 1
ATOM 1978 O O . PRO A 1 249 ? -5.651 8.670 21.173 1.00 38.97 249 PRO A O 1
ATOM 1981 N N . LEU A 1 250 ? -4.873 7.727 23.060 1.00 35.97 250 LEU A N 1
ATOM 1982 C CA . LEU A 1 250 ? -5.848 8.375 23.935 1.00 35.97 250 LEU A CA 1
ATOM 1983 C C . LEU A 1 250 ? -5.451 9.848 24.070 1.00 35.97 250 LEU A C 1
ATOM 1985 O O . LEU A 1 250 ? -4.462 10.180 24.722 1.00 35.97 250 LEU A O 1
ATOM 1989 N N . ILE A 1 251 ? -6.212 10.745 23.442 1.00 37.19 251 ILE A N 1
ATOM 1990 C CA . ILE A 1 251 ? -6.090 12.184 23.685 1.00 37.19 251 ILE A CA 1
ATOM 1991 C C . ILE A 1 251 ? -6.654 12.431 25.092 1.00 37.19 251 ILE A C 1
ATOM 1993 O O . ILE A 1 251 ? -7.857 12.627 25.240 1.00 37.19 251 ILE A O 1
ATOM 1997 N N . GLY A 1 252 ? -5.811 12.355 26.129 1.00 30.45 252 GLY A N 1
ATOM 1998 C CA . GLY A 1 252 ? -6.207 12.774 27.480 1.00 30.45 252 GLY A CA 1
ATOM 1999 C C . GLY A 1 252 ? -5.611 12.052 28.691 1.00 30.45 252 GLY A C 1
ATOM 2000 O O . GLY A 1 252 ? -5.846 12.526 29.798 1.00 30.45 252 GLY A O 1
ATOM 2001 N N . CYS A 1 253 ? -4.835 10.975 28.557 1.00 27.06 253 CYS A N 1
ATOM 2002 C CA . CYS A 1 253 ? -4.210 10.351 29.732 1.00 27.06 253 CYS A CA 1
ATOM 2003 C C . CYS A 1 253 ? -2.750 10.791 29.860 1.00 27.06 253 CYS A C 1
ATOM 2005 O O . CYS A 1 253 ? -1.945 10.555 28.959 1.00 27.06 253 CYS A O 1
ATOM 2007 N N . ARG A 1 254 ? -2.426 11.456 30.979 1.00 26.44 254 ARG A N 1
ATOM 2008 C CA . ARG A 1 254 ? -1.039 11.621 31.428 1.00 26.44 254 ARG A CA 1
ATOM 2009 C C . ARG A 1 254 ? -0.410 10.233 31.525 1.00 26.44 254 ARG A C 1
ATOM 2011 O O . ARG A 1 254 ? -1.052 9.305 32.008 1.00 26.44 254 ARG A O 1
ATOM 2018 N N . ALA A 1 255 ? 0.809 10.118 31.016 1.00 29.38 255 ALA A N 1
ATOM 2019 C CA . ALA A 1 255 ? 1.679 9.016 31.371 1.00 29.38 255 ALA A CA 1
ATOM 2020 C C . ALA A 1 255 ? 2.064 9.209 32.842 1.00 29.38 255 ALA A C 1
ATOM 2022 O O . ALA A 1 255 ? 2.634 10.252 33.174 1.00 29.38 255 ALA A O 1
ATOM 2023 N N . ASP A 1 256 ? 1.696 8.244 33.676 1.00 32.75 256 ASP A N 1
ATOM 2024 C CA . ASP A 1 256 ? 2.360 7.993 34.953 1.00 32.75 256 ASP A CA 1
ATOM 2025 C C . ASP A 1 256 ? 3.491 6.980 34.713 1.00 32.75 256 ASP A C 1
ATOM 2027 O O . ASP A 1 256 ? 3.285 6.056 33.884 1.00 32.75 256 ASP A O 1
#